Protein AF-A0A8T5ILW3-F1 (afdb_monomer)

Nearest PDB structures (foldseek):
  5h7f-assembly1_A  TM=5.587E-01  e=3.664E-06  Deinococcus radiodurans
  8tly-assembly2_B  TM=6.352E-01  e=1.814E-04  Homo sapiens
  8tuk-assembly1_A  TM=5.996E-01  e=7.726E-05  Alvinella pompejana
  8tly-assembly1_A  TM=5.807E-01  e=9.860E-05  Homo sapiens
  5v1m-assembly1_A  TM=5.271E-01  e=4.008E-04  Homo sapiens

Secondary structure (DSSP, 8-state):
--HHHHHH-S--EEEEEEPPHHHHHHHHHHHHHHHHH-GGG---HHHHHT----SS-EEEEEEE-STT-TTTTHHHHHHHHHHHH-HHHHHHHHHH--EEEEE---EESSSSGGG-SEEEEEEE-SHHHHHHHHHHHHHHHTT--GGGEEEEEEEEEEEESSS----TTS-----TTGGGGS-SS--EEEE-EEEEEETTEEEEEEE-----SPPPHHHHHHHHHHHHHHHTTS----HHHHHH-TTTGGGHHHHHHHHHHH-GGGGGGGT--HHHHHHHHHHH--

Structure (mmCIF, N/CA/C/O backbone):
data_AF-A0A8T5ILW3-F1
#
_entry.id   AF-A0A8T5ILW3-F1
#
loop_
_atom_site.group_PDB
_atom_site.id
_atom_site.type_symbol
_atom_site.label_atom_id
_atom_site.label_alt_id
_atom_site.label_comp_id
_atom_site.label_asym_id
_atom_site.label_entity_id
_atom_site.label_seq_id
_atom_site.pdbx_PDB_ins_code
_atom_site.Cartn_x
_atom_site.Cartn_y
_atom_site.Cartn_z
_atom_site.occupancy
_atom_site.B_iso_or_equiv
_atom_site.auth_seq_id
_atom_site.auth_comp_id
_atom_site.auth_asym_id
_atom_site.auth_atom_id
_atom_site.pdbx_PDB_model_num
ATOM 1 N N . MET A 1 1 ? 18.260 -13.508 7.869 1.00 31.44 1 MET A N 1
ATOM 2 C CA . MET A 1 1 ? 17.508 -12.801 8.917 1.00 31.44 1 MET A CA 1
ATOM 3 C C . MET A 1 1 ? 17.958 -11.345 8.947 1.00 31.44 1 MET A C 1
ATOM 5 O O . MET A 1 1 ? 19.136 -11.096 9.189 1.00 31.44 1 MET A O 1
ATOM 9 N N . THR A 1 2 ? 17.102 -10.395 8.577 1.00 32.84 2 THR A N 1
ATOM 10 C CA . THR A 1 2 ? 17.442 -8.964 8.501 1.00 32.84 2 THR A CA 1
ATOM 11 C C . THR A 1 2 ? 17.392 -8.300 9.883 1.00 32.84 2 THR A C 1
ATOM 13 O O . THR A 1 2 ? 16.738 -8.792 10.798 1.00 32.84 2 THR A O 1
ATOM 16 N N . ILE A 1 3 ? 18.059 -7.151 10.048 1.00 30.05 3 ILE A N 1
ATOM 17 C CA . ILE A 1 3 ? 17.991 -6.336 11.280 1.00 30.05 3 ILE A CA 1
ATOM 18 C C . ILE A 1 3 ? 16.536 -5.960 11.631 1.00 30.05 3 ILE A C 1
ATOM 20 O O . ILE A 1 3 ? 16.200 -5.862 12.802 1.00 30.05 3 ILE A O 1
ATOM 24 N N . PHE A 1 4 ? 15.648 -5.843 10.637 1.00 28.39 4 PHE A N 1
ATOM 25 C CA . PHE A 1 4 ? 14.220 -5.598 10.863 1.00 28.39 4 PHE A CA 1
ATOM 26 C C . PHE A 1 4 ? 13.481 -6.818 11.421 1.00 28.39 4 PHE A C 1
ATOM 28 O O . PHE A 1 4 ? 12.638 -6.647 12.286 1.00 28.39 4 PHE A O 1
ATOM 35 N N . GLU A 1 5 ? 13.820 -8.040 11.007 1.00 33.09 5 GLU A N 1
ATOM 36 C CA . GLU A 1 5 ? 13.250 -9.267 11.597 1.00 33.09 5 GLU A CA 1
ATOM 37 C C . GLU A 1 5 ? 13.722 -9.469 13.047 1.00 33.09 5 GLU A C 1
ATOM 39 O O . GLU A 1 5 ? 12.988 -10.019 13.862 1.00 33.09 5 GLU A O 1
ATOM 44 N N . LYS A 1 6 ? 14.920 -8.968 13.388 1.00 32.81 6 LYS A N 1
ATOM 45 C CA . LYS A 1 6 ? 15.436 -8.949 14.767 1.00 32.81 6 LYS A CA 1
ATOM 46 C C . LYS A 1 6 ? 14.767 -7.907 15.669 1.00 32.81 6 LYS A C 1
ATOM 48 O O . LYS A 1 6 ? 14.692 -8.148 16.863 1.00 32.81 6 LYS A O 1
ATOM 53 N N . ILE A 1 7 ? 14.335 -6.769 15.121 1.00 34.03 7 ILE A N 1
ATOM 54 C CA . ILE A 1 7 ? 13.761 -5.653 15.899 1.00 34.03 7 ILE A CA 1
ATOM 55 C C . ILE A 1 7 ? 12.224 -5.706 15.914 1.00 34.03 7 ILE A C 1
ATOM 57 O O . ILE A 1 7 ? 11.608 -5.303 16.891 1.00 34.03 7 ILE A O 1
ATOM 61 N N . PHE A 1 8 ? 11.595 -6.216 14.848 1.00 35.81 8 PHE A N 1
ATOM 62 C CA . PHE A 1 8 ? 10.144 -6.133 14.642 1.00 35.81 8 PHE A CA 1
ATOM 63 C C . PHE A 1 8 ? 9.405 -7.487 14.596 1.00 35.81 8 PHE A C 1
ATOM 65 O O . PHE A 1 8 ? 8.204 -7.514 14.330 1.00 35.81 8 PHE A O 1
ATOM 72 N N . GLY A 1 9 ? 10.078 -8.609 14.873 1.00 37.62 9 GLY A N 1
ATOM 73 C CA . GLY A 1 9 ? 9.457 -9.938 14.878 1.00 37.62 9 GLY A CA 1
ATOM 74 C C . GLY A 1 9 ? 8.803 -10.337 13.542 1.00 37.62 9 GLY A C 1
ATOM 75 O O . GLY A 1 9 ? 8.692 -9.564 12.592 1.00 37.62 9 GLY A O 1
ATOM 76 N N . GLU A 1 10 ? 8.359 -11.586 13.428 1.00 47.38 10 GLU A N 1
ATOM 77 C CA . GLU A 1 10 ? 7.745 -12.084 12.186 1.00 47.38 10 GLU A CA 1
ATOM 78 C C . GLU A 1 10 ? 6.282 -11.628 11.997 1.00 47.38 10 GLU A C 1
ATOM 80 O O . GLU A 1 10 ? 5.689 -11.842 10.939 1.00 47.38 10 GLU A O 1
ATOM 85 N N . ASP A 1 11 ? 5.669 -10.978 12.984 1.00 56.00 11 ASP A N 1
ATOM 86 C CA . ASP A 1 11 ? 4.219 -10.783 13.075 1.00 56.00 11 ASP A CA 1
ATOM 87 C C . ASP A 1 11 ? 3.882 -9.348 13.516 1.00 56.00 11 ASP A C 1
ATOM 89 O O . ASP A 1 11 ? 3.531 -9.085 14.660 1.00 56.00 11 ASP A O 1
ATOM 93 N N . ILE A 1 12 ? 3.977 -8.403 12.581 1.00 66.44 12 ILE A N 1
ATOM 94 C CA . ILE A 1 12 ? 3.564 -7.013 12.808 1.00 66.44 12 ILE A CA 1
ATOM 95 C C . ILE A 1 12 ? 2.043 -6.906 12.649 1.00 66.44 12 ILE A C 1
ATOM 97 O O . ILE A 1 12 ? 1.495 -7.286 11.60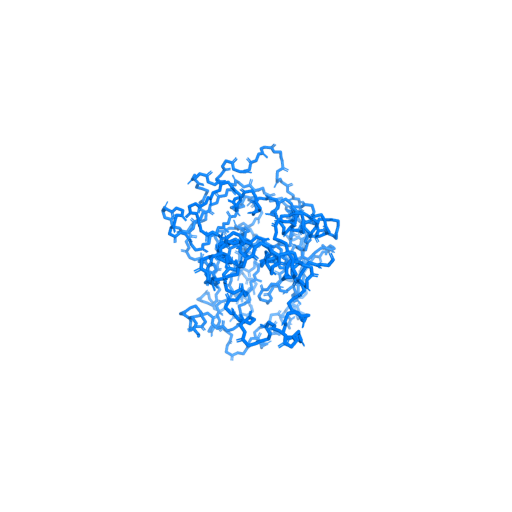2 1.00 66.44 12 ILE A O 1
ATOM 101 N N . TYR A 1 13 ? 1.375 -6.348 13.660 1.00 74.69 13 TYR A N 1
ATOM 102 C CA . TYR A 1 13 ? -0.009 -5.902 13.547 1.00 74.69 13 TYR A CA 1
ATOM 103 C C . TYR A 1 13 ? -0.067 -4.409 13.263 1.00 74.69 13 TYR A C 1
ATOM 105 O O . TYR A 1 13 ? 0.580 -3.606 13.937 1.00 74.69 13 TYR A O 1
ATOM 113 N N . SER A 1 14 ? -0.871 -4.028 12.278 1.00 81.81 14 SER A N 1
ATOM 114 C CA . SER A 1 14 ? -1.110 -2.625 11.963 1.00 81.81 14 SER A CA 1
ATOM 115 C C . SER A 1 14 ? -2.588 -2.297 12.004 1.00 81.81 14 SER A C 1
ATOM 117 O O . SER A 1 14 ? -3.463 -3.129 11.756 1.00 81.81 14 SER A O 1
ATOM 119 N N . LEU A 1 15 ? -2.858 -1.045 12.330 1.00 85.25 15 LEU A N 1
ATOM 120 C CA . LEU A 1 15 ? -4.159 -0.438 12.170 1.00 85.25 15 LEU A CA 1
ATOM 121 C C . LEU A 1 15 ? -4.156 0.314 10.843 1.00 85.25 15 LEU A C 1
ATOM 123 O O . LEU A 1 15 ? -3.238 1.096 10.580 1.00 85.25 15 LEU A O 1
ATOM 127 N N . GLY A 1 16 ? -5.179 0.125 10.017 1.00 89.94 16 GLY A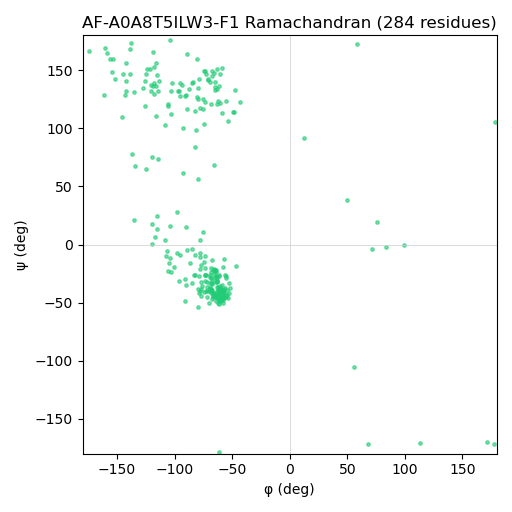 N 1
ATOM 128 C CA . GLY A 1 16 ? -5.232 0.839 8.751 1.00 89.94 16 GLY A CA 1
ATOM 129 C C . GLY A 1 16 ? -6.597 0.935 8.097 1.00 89.94 16 GLY A C 1
ATOM 130 O O . GLY A 1 16 ? -7.541 0.247 8.471 1.00 89.94 16 GLY A O 1
ATOM 131 N N . ILE A 1 17 ? -6.686 1.772 7.070 1.00 90.62 17 ILE A N 1
ATOM 132 C CA . ILE A 1 17 ? -7.884 1.944 6.240 1.00 90.62 17 ILE A CA 1
ATOM 133 C C . ILE A 1 17 ? -7.623 1.268 4.898 1.00 90.62 17 ILE A C 1
ATOM 135 O O . ILE A 1 17 ? -6.663 1.615 4.212 1.00 90.62 17 ILE A O 1
ATOM 139 N N . ALA A 1 18 ? -8.449 0.289 4.530 1.00 89.38 18 ALA A N 1
ATOM 140 C CA . ALA A 1 18 ? -8.328 -0.395 3.244 1.00 89.38 18 ALA A CA 1
ATOM 141 C C . ALA A 1 18 ? -8.595 0.575 2.087 1.00 89.38 18 ALA A C 1
ATOM 143 O O . ALA A 1 18 ? -9.523 1.383 2.152 1.00 89.38 18 ALA A O 1
ATOM 144 N N . LEU A 1 19 ? -7.820 0.472 1.007 1.00 88.44 19 LEU A N 1
ATOM 145 C CA . LEU A 1 19 ? -8.070 1.281 -0.183 1.00 88.44 19 LEU A CA 1
ATOM 146 C C . LEU A 1 19 ? -9.221 0.713 -1.034 1.00 88.44 19 LEU A C 1
ATOM 148 O O . LEU A 1 19 ? -9.315 -0.506 -1.215 1.00 88.44 19 LEU A O 1
ATOM 152 N N . PRO A 1 20 ? -10.064 1.576 -1.633 1.00 88.19 20 PRO A N 1
ATOM 153 C CA . PRO A 1 20 ? -10.980 1.162 -2.687 1.00 88.19 20 PRO A CA 1
ATOM 154 C C . PRO A 1 20 ? -10.210 0.607 -3.898 1.00 88.19 20 PRO A C 1
ATOM 156 O O . PRO A 1 20 ? -9.162 1.159 -4.243 1.00 88.19 20 PRO A O 1
ATOM 159 N N . PRO A 1 21 ? -10.749 -0.382 -4.640 1.00 86.19 21 PRO A N 1
ATOM 160 C CA . PRO A 1 21 ? -10.040 -0.999 -5.764 1.00 86.19 21 PRO A CA 1
ATOM 161 C C . PRO A 1 21 ? -9.545 -0.005 -6.821 1.00 86.19 21 PRO A C 1
ATOM 163 O O . PRO A 1 21 ? -8.420 -0.125 -7.291 1.00 86.19 21 PRO A O 1
ATOM 166 N N . LYS A 1 22 ? -10.342 1.026 -7.146 1.00 85.81 22 LYS A N 1
ATOM 167 C CA . LYS A 1 22 ? -9.940 2.083 -8.092 1.00 85.81 22 LYS A CA 1
ATOM 168 C C . LYS A 1 22 ? -8.705 2.854 -7.617 1.00 85.81 22 LYS A C 1
ATOM 170 O O . LYS A 1 22 ? -7.879 3.239 -8.438 1.00 85.81 22 LYS A O 1
ATOM 175 N N . LEU A 1 23 ? -8.583 3.099 -6.312 1.00 87.94 23 LEU A N 1
ATOM 176 C CA . LEU A 1 23 ? -7.428 3.796 -5.753 1.00 87.94 23 LEU A CA 1
ATOM 177 C C . LEU A 1 23 ? -6.219 2.862 -5.667 1.00 87.94 23 LEU A C 1
ATOM 179 O O . LEU A 1 23 ? -5.112 3.280 -5.988 1.00 87.94 23 LEU A O 1
ATOM 183 N N . SER A 1 24 ? -6.434 1.590 -5.324 1.00 87.25 24 SER A N 1
ATOM 184 C CA . SER A 1 24 ? -5.391 0.561 -5.385 1.00 87.25 24 SER A CA 1
ATOM 185 C C . SER A 1 24 ? -4.808 0.411 -6.793 1.00 87.25 24 SER A C 1
ATOM 187 O O . SER A 1 24 ? -3.593 0.298 -6.933 1.00 87.25 24 SER A O 1
ATOM 189 N N . ASP A 1 25 ? -5.644 0.467 -7.833 1.00 84.62 25 ASP A N 1
ATOM 190 C CA . ASP A 1 25 ? -5.203 0.468 -9.233 1.00 84.62 25 ASP A CA 1
ATOM 191 C C . ASP A 1 25 ? -4.317 1.694 -9.531 1.00 84.62 25 ASP A C 1
ATOM 193 O O . ASP A 1 25 ? -3.207 1.542 -10.040 1.00 84.62 25 ASP A O 1
ATOM 197 N N . LYS A 1 26 ? -4.735 2.899 -9.103 1.00 85.62 26 LYS A N 1
ATOM 198 C CA . LYS A 1 26 ? -3.916 4.122 -9.224 1.00 85.62 26 LYS A CA 1
ATOM 199 C C . LYS A 1 26 ? -2.562 3.994 -8.511 1.00 85.62 26 LYS A C 1
ATOM 201 O O . LYS A 1 26 ? -1.549 4.436 -9.046 1.00 85.62 26 LYS A O 1
ATOM 206 N N . MET A 1 27 ? -2.515 3.387 -7.320 1.00 87.06 27 MET A N 1
ATOM 207 C CA . MET A 1 27 ? -1.251 3.177 -6.595 1.00 87.06 27 MET A CA 1
ATOM 208 C C . MET A 1 27 ? -0.295 2.293 -7.398 1.00 87.06 27 MET A C 1
ATOM 210 O O . MET A 1 27 ? 0.901 2.568 -7.450 1.00 87.06 27 MET A O 1
ATOM 214 N N . TYR A 1 28 ? -0.809 1.274 -8.088 1.00 82.69 28 TYR A N 1
ATOM 215 C CA . TYR A 1 28 ? 0.011 0.471 -8.988 1.00 82.69 28 TYR A CA 1
ATOM 216 C C . TYR A 1 28 ? 0.526 1.241 -10.200 1.00 82.69 28 TYR A C 1
ATOM 218 O O . TYR A 1 28 ? 1.695 1.084 -10.559 1.00 82.69 28 TYR A O 1
ATOM 226 N N . ASP A 1 29 ? -0.310 2.070 -10.821 1.00 81.19 29 ASP A N 1
ATOM 227 C CA . ASP A 1 29 ? 0.108 2.908 -11.949 1.00 81.19 29 ASP A CA 1
ATOM 228 C C . ASP A 1 29 ? 1.232 3.872 -11.559 1.00 81.19 29 ASP A C 1
ATOM 230 O O . ASP A 1 29 ? 2.176 4.081 -12.329 1.00 81.19 29 ASP A O 1
ATOM 234 N N . ILE A 1 30 ? 1.181 4.405 -10.337 1.00 85.06 30 ILE A N 1
ATOM 235 C CA . ILE A 1 30 ? 2.252 5.226 -9.770 1.00 85.06 30 ILE A CA 1
ATOM 236 C C . ILE A 1 30 ? 3.531 4.401 -9.609 1.00 85.06 30 ILE A C 1
ATOM 238 O O . ILE A 1 30 ? 4.583 4.835 -10.065 1.00 85.06 30 ILE A O 1
ATOM 242 N N . ILE A 1 31 ? 3.460 3.200 -9.024 1.00 82.81 31 ILE A N 1
ATOM 243 C CA . ILE A 1 31 ? 4.633 2.322 -8.852 1.00 82.81 31 ILE A CA 1
ATOM 244 C C . ILE A 1 31 ? 5.294 2.023 -10.199 1.00 82.81 31 ILE A C 1
ATOM 246 O O . ILE A 1 31 ? 6.513 2.126 -10.329 1.00 82.81 31 ILE A O 1
ATOM 250 N N . LEU A 1 32 ? 4.491 1.684 -11.210 1.00 78.81 32 LEU A N 1
ATOM 251 C CA . LEU A 1 32 ? 4.972 1.458 -12.570 1.00 78.81 32 LEU A CA 1
ATOM 252 C C . LEU A 1 32 ? 5.624 2.707 -13.162 1.00 78.81 32 LEU A C 1
ATOM 254 O O . LEU A 1 32 ? 6.682 2.605 -13.776 1.00 78.81 32 LEU A O 1
ATOM 258 N N . SER A 1 33 ? 5.000 3.871 -12.979 1.00 81.38 33 SER A N 1
ATOM 259 C CA . SER A 1 33 ? 5.511 5.144 -13.492 1.00 81.38 33 SER A CA 1
ATOM 260 C C . SER A 1 33 ? 6.842 5.517 -12.847 1.00 81.38 33 SER A C 1
ATOM 262 O O . SER A 1 33 ? 7.760 5.905 -13.563 1.00 81.38 33 SER A O 1
ATOM 264 N N . ILE A 1 34 ? 6.970 5.342 -11.528 1.00 82.44 34 ILE A N 1
ATOM 265 C CA . ILE A 1 34 ? 8.224 5.548 -10.795 1.00 82.44 34 ILE A CA 1
ATOM 266 C C . ILE A 1 34 ? 9.291 4.583 -11.320 1.00 82.44 34 ILE A C 1
ATOM 268 O O . ILE A 1 34 ? 10.378 5.014 -11.678 1.00 82.44 34 ILE A O 1
ATOM 272 N N . ALA A 1 35 ? 8.977 3.291 -11.447 1.00 78.00 35 ALA A N 1
ATOM 273 C CA . ALA A 1 35 ? 9.940 2.302 -11.930 1.00 78.00 35 ALA A CA 1
ATOM 274 C C . ALA A 1 35 ? 10.406 2.555 -13.378 1.00 78.00 35 ALA A C 1
ATOM 276 O O . ALA A 1 35 ? 11.533 2.218 -13.731 1.00 78.00 35 ALA A O 1
ATOM 277 N N . GLU A 1 36 ? 9.540 3.111 -14.231 1.00 77.06 36 GLU A N 1
ATOM 278 C CA . GLU A 1 36 ? 9.862 3.436 -15.625 1.00 77.06 36 GLU A CA 1
ATOM 279 C C . GLU A 1 36 ? 10.648 4.744 -15.769 1.00 77.06 36 GLU A C 1
ATOM 281 O O . GLU A 1 36 ? 11.524 4.825 -16.628 1.00 77.06 36 GLU A O 1
ATOM 286 N N . LYS A 1 37 ? 10.321 5.766 -14.971 1.00 80.00 37 LYS A N 1
ATOM 287 C CA . LYS A 1 37 ? 10.809 7.140 -15.171 1.00 80.00 37 LYS A CA 1
ATOM 288 C C . LYS A 1 37 ? 11.897 7.564 -14.192 1.00 80.00 37 LYS A C 1
ATOM 290 O O . LYS A 1 37 ? 12.596 8.529 -14.473 1.00 80.00 37 LYS A O 1
ATOM 295 N N . GLU A 1 38 ? 12.067 6.840 -13.090 1.00 80.44 38 GLU A N 1
ATOM 296 C CA . GLU A 1 38 ? 13.028 7.169 -12.042 1.00 80.44 38 GLU A CA 1
ATOM 297 C C . GLU A 1 38 ? 14.059 6.043 -11.862 1.00 80.44 38 GLU A C 1
ATOM 299 O O . GLU A 1 38 ? 13.984 5.266 -10.911 1.00 80.44 38 GLU A O 1
ATOM 304 N N . PRO A 1 39 ? 15.042 5.905 -12.770 1.00 74.81 39 PRO A N 1
ATOM 305 C CA . PRO A 1 39 ? 16.029 4.827 -12.697 1.00 74.81 39 PRO A CA 1
ATOM 306 C C . PRO A 1 39 ? 16.940 4.930 -11.464 1.00 74.81 39 PRO A C 1
ATOM 308 O O . PRO A 1 39 ? 17.510 3.924 -11.039 1.00 74.81 39 PRO A O 1
ATOM 311 N N . SER A 1 40 ? 17.064 6.122 -10.868 1.00 75.75 40 SER A N 1
ATOM 312 C CA . SER A 1 40 ? 17.954 6.390 -9.734 1.00 75.75 40 SER A CA 1
ATOM 313 C C . SER A 1 40 ? 17.559 5.637 -8.460 1.00 75.75 40 SER A C 1
ATOM 315 O O . SER A 1 40 ? 18.416 5.311 -7.642 1.00 75.75 40 SER A O 1
ATOM 317 N N . ILE A 1 41 ? 16.279 5.277 -8.317 1.00 74.44 41 ILE A N 1
ATOM 318 C CA . ILE A 1 41 ? 15.800 4.487 -7.180 1.00 74.44 41 ILE A CA 1
ATOM 319 C C . ILE A 1 41 ? 16.225 3.011 -7.265 1.00 74.44 41 ILE A C 1
ATOM 321 O O . ILE A 1 41 ? 16.063 2.262 -6.299 1.00 74.44 41 ILE A O 1
ATOM 325 N N . MET A 1 42 ? 16.781 2.592 -8.412 1.00 68.81 42 MET A N 1
ATOM 326 C CA . MET A 1 42 ? 17.260 1.234 -8.686 1.00 68.81 42 MET A CA 1
ATOM 327 C C . MET A 1 42 ? 16.232 0.152 -8.331 1.00 68.81 42 MET A C 1
ATOM 329 O O . MET A 1 42 ? 16.577 -0.914 -7.818 1.00 68.81 42 MET A O 1
ATOM 333 N N . LEU A 1 43 ? 14.948 0.418 -8.596 1.00 68.69 43 LEU A N 1
ATOM 334 C CA . LEU A 1 43 ? 13.926 -0.623 -8.571 1.00 68.69 43 LEU A CA 1
ATOM 335 C C . LEU A 1 43 ? 14.338 -1.693 -9.587 1.00 68.69 43 LEU A C 1
ATOM 337 O O . LEU A 1 43 ? 14.396 -1.419 -10.785 1.00 68.69 43 LEU A O 1
ATOM 341 N N . ASP A 1 44 ? 14.682 -2.889 -9.099 1.00 55.72 44 ASP A N 1
ATOM 342 C CA . ASP A 1 44 ? 15.166 -3.993 -9.931 1.00 55.72 44 ASP A CA 1
ATOM 343 C C . ASP A 1 44 ? 14.243 -4.160 -11.154 1.00 55.72 44 ASP A C 1
ATOM 345 O O . ASP A 1 44 ? 13.015 -4.194 -11.031 1.00 55.72 44 ASP A O 1
ATOM 349 N N . LYS A 1 45 ? 14.801 -4.294 -12.363 1.00 51.81 45 LYS A N 1
ATOM 350 C CA . LYS A 1 45 ? 13.996 -4.599 -13.558 1.00 51.81 45 LYS A CA 1
ATOM 351 C C . LYS A 1 45 ? 13.172 -5.876 -13.340 1.00 51.81 45 LYS A C 1
ATOM 353 O O . LYS A 1 45 ? 12.058 -5.981 -13.860 1.00 51.81 45 LYS A O 1
ATOM 358 N N . LYS A 1 46 ? 13.634 -6.803 -12.488 1.00 45.91 46 LYS A N 1
ATOM 359 C CA . LYS A 1 46 ? 12.848 -7.964 -12.049 1.00 45.91 46 LYS A CA 1
ATOM 360 C C . LYS A 1 46 ? 11.649 -7.593 -11.180 1.00 45.91 46 LYS A C 1
ATOM 362 O O . LYS A 1 46 ? 10.625 -8.248 -11.331 1.00 45.91 46 LYS A O 1
ATOM 367 N N . LEU A 1 47 ? 11.726 -6.542 -10.364 1.00 45.69 47 LEU A N 1
ATOM 368 C CA . LEU A 1 47 ? 10.605 -5.965 -9.611 1.00 45.69 47 LEU A CA 1
ATOM 369 C C . LEU A 1 47 ? 9.545 -5.360 -10.537 1.00 45.69 47 LEU A C 1
ATOM 371 O O . LEU A 1 47 ? 8.393 -5.303 -10.151 1.00 45.69 47 LEU A O 1
ATOM 375 N N . THR A 1 48 ? 9.871 -4.980 -11.777 1.00 46.91 48 THR A N 1
ATOM 376 C CA . THR A 1 48 ? 8.827 -4.663 -12.770 1.00 46.91 48 THR A CA 1
ATOM 377 C C . THR A 1 48 ? 8.207 -5.930 -13.364 1.00 46.91 48 THR A C 1
ATOM 379 O O . THR A 1 48 ? 6.994 -5.999 -13.470 1.00 46.91 48 THR A O 1
ATOM 382 N N . SER A 1 49 ? 8.983 -6.985 -13.655 1.00 44.47 49 SER A N 1
ATOM 383 C CA . SER A 1 49 ? 8.451 -8.270 -14.174 1.00 44.47 49 SER A CA 1
ATOM 384 C C . SER A 1 49 ? 7.690 -9.115 -13.137 1.00 44.47 49 SER A C 1
ATOM 386 O O . SER A 1 49 ? 6.817 -9.913 -13.470 1.00 44.47 49 SER A O 1
ATOM 388 N N . ARG A 1 50 ? 8.036 -8.925 -11.865 1.00 44.41 50 ARG A N 1
ATOM 389 C CA . ARG A 1 50 ? 7.457 -9.505 -10.660 1.00 44.41 50 ARG A CA 1
ATOM 390 C C . ARG A 1 50 ? 7.300 -8.354 -9.692 1.00 44.41 50 ARG A C 1
ATOM 392 O O . ARG A 1 50 ? 8.017 -8.296 -8.693 1.00 44.41 50 ARG A O 1
ATOM 399 N N . ILE A 1 51 ? 6.405 -7.417 -10.005 1.00 44.28 51 ILE A N 1
ATOM 400 C CA . ILE A 1 51 ? 5.961 -6.471 -8.985 1.00 44.28 51 ILE A CA 1
ATOM 401 C C . ILE A 1 51 ? 5.614 -7.358 -7.804 1.00 44.28 51 ILE A C 1
ATOM 403 O O . ILE A 1 51 ? 4.755 -8.236 -7.900 1.00 44.28 51 ILE A O 1
ATOM 407 N N . SER A 1 52 ? 6.378 -7.212 -6.723 1.00 43.22 52 SER A N 1
ATOM 408 C CA . SER A 1 52 ? 5.978 -7.641 -5.396 1.00 43.22 52 SER A CA 1
ATOM 409 C C . SER A 1 52 ? 4.796 -6.741 -5.061 1.00 43.22 52 SER A C 1
ATOM 411 O O . SER A 1 52 ? 4.904 -5.795 -4.287 1.00 43.22 52 SER A O 1
ATOM 413 N N . VAL A 1 53 ? 3.705 -6.972 -5.793 1.00 47.28 53 VAL A N 1
ATOM 414 C CA . VAL A 1 53 ? 2.406 -6.342 -5.706 1.00 47.28 53 VAL A CA 1
ATOM 415 C C . VAL A 1 53 ? 2.078 -6.542 -4.252 1.00 47.28 53 VAL A C 1
ATOM 417 O O . VAL A 1 53 ? 1.843 -7.683 -3.849 1.00 47.28 53 VAL A O 1
ATOM 420 N N . LYS A 1 54 ? 2.153 -5.473 -3.446 1.00 55.28 54 LYS A N 1
ATOM 421 C CA . LYS A 1 54 ? 1.564 -5.521 -2.114 1.00 55.28 54 LYS A CA 1
ATOM 422 C C . LYS A 1 54 ? 0.158 -6.053 -2.350 1.00 55.28 54 LYS A C 1
ATOM 424 O O . LYS A 1 54 ? -0.608 -5.398 -3.057 1.00 55.28 54 LYS A O 1
ATOM 429 N N . PRO A 1 55 ? -0.185 -7.256 -1.866 1.00 59.00 55 PRO A N 1
ATOM 430 C CA . PRO A 1 55 ? -1.430 -7.886 -2.280 1.00 59.00 55 PRO A CA 1
ATOM 431 C C . PRO A 1 55 ? -2.617 -6.956 -1.997 1.00 59.00 55 PRO A C 1
ATOM 433 O O . PRO A 1 55 ? -3.606 -7.004 -2.724 1.00 59.00 55 PRO A O 1
ATOM 436 N N . GLU A 1 56 ? -2.453 -6.074 -1.004 1.00 76.44 56 GLU A N 1
ATOM 437 C CA . GLU A 1 56 ? -3.441 -5.184 -0.419 1.00 76.44 56 GLU A CA 1
ATOM 438 C C . GLU A 1 56 ? -2.766 -3.839 -0.072 1.00 76.44 56 GLU A C 1
ATOM 440 O O . GLU A 1 56 ? -1.714 -3.823 0.577 1.00 76.44 56 GLU A O 1
ATOM 445 N N . PHE A 1 57 ? -3.346 -2.715 -0.510 1.00 85.44 57 PHE A N 1
ATOM 446 C CA . PHE A 1 57 ? -2.963 -1.376 -0.055 1.00 85.44 57 PHE A CA 1
ATOM 447 C C . PHE A 1 57 ? -3.871 -0.908 1.078 1.00 85.44 57 PHE A C 1
ATOM 449 O O . PHE A 1 57 ? -5.094 -1.044 1.021 1.00 85.44 57 PHE A O 1
ATOM 456 N N . HIS A 1 58 ? -3.265 -0.280 2.075 1.00 89.31 58 HIS A N 1
ATOM 457 C CA . HIS A 1 58 ? -3.973 0.384 3.156 1.00 89.31 58 HIS A CA 1
ATOM 458 C C . HIS A 1 58 ? -3.254 1.674 3.540 1.00 89.31 58 HIS A C 1
ATOM 460 O O . HIS A 1 58 ? -2.049 1.809 3.323 1.00 89.31 58 HIS A O 1
ATOM 466 N N . ILE A 1 59 ? -4.001 2.601 4.131 1.00 90.69 59 ILE A N 1
ATOM 467 C CA . ILE A 1 59 ? -3.430 3.711 4.887 1.00 90.69 59 ILE A CA 1
ATOM 468 C C . ILE A 1 59 ? -3.015 3.152 6.240 1.00 90.69 59 ILE A C 1
ATOM 470 O O . ILE A 1 59 ? -3.876 2.694 6.988 1.00 90.69 59 ILE A O 1
ATOM 474 N N . THR A 1 60 ? -1.729 3.188 6.565 1.00 89.06 60 THR A N 1
ATOM 475 C CA . THR A 1 60 ? -1.233 2.826 7.894 1.00 89.06 60 THR A CA 1
ATOM 476 C C . THR A 1 60 ? -1.561 3.957 8.859 1.00 89.06 60 THR A C 1
ATOM 478 O O . THR A 1 60 ? -1.081 5.079 8.704 1.00 89.06 60 THR A O 1
ATOM 481 N N . LEU A 1 61 ? -2.387 3.669 9.861 1.00 85.94 61 LEU A N 1
ATOM 482 C CA . LEU A 1 61 ? -2.722 4.609 10.925 1.00 85.94 61 LEU A CA 1
ATOM 483 C C . LEU A 1 61 ? -1.760 4.483 12.108 1.00 85.94 61 LEU A C 1
ATOM 485 O O . LEU A 1 61 ? -1.428 5.496 12.717 1.00 85.94 61 LEU A O 1
ATOM 489 N N . GLY A 1 62 ? -1.302 3.271 12.406 1.00 84.44 62 GLY A N 1
ATOM 490 C CA . GLY A 1 62 ? -0.362 2.973 13.481 1.00 84.44 62 GLY A CA 1
ATOM 491 C C . GLY A 1 62 ? 0.055 1.509 13.451 1.00 84.44 62 GLY A C 1
ATOM 492 O O . GLY A 1 62 ? -0.556 0.693 12.752 1.00 84.44 62 GLY A O 1
ATOM 493 N N . VAL A 1 63 ? 1.100 1.188 14.202 1.00 80.00 63 VAL A N 1
ATOM 494 C CA . VAL A 1 63 ? 1.625 -0.169 14.349 1.00 80.00 63 VAL A CA 1
ATOM 495 C C . VAL A 1 63 ? 1.692 -0.545 15.816 1.00 80.00 63 VAL A C 1
ATOM 497 O O . VAL A 1 63 ? 2.025 0.274 16.669 1.00 80.00 63 VAL A O 1
ATOM 500 N N . LEU A 1 64 ? 1.350 -1.791 16.104 1.00 74.06 64 LEU A N 1
ATOM 501 C CA . LEU A 1 64 ? 1.532 -2.372 17.423 1.00 74.06 64 LEU A CA 1
ATOM 502 C C . LEU A 1 64 ? 2.928 -3.013 17.440 1.00 74.06 64 LEU A C 1
ATOM 504 O O . LEU A 1 64 ? 3.276 -3.748 16.508 1.00 74.06 64 LEU A O 1
ATOM 508 N N . HIS A 1 65 ? 3.742 -2.692 18.449 1.00 63.69 65 HIS A N 1
ATOM 509 C CA . HIS A 1 65 ? 5.106 -3.214 18.549 1.00 63.69 65 HIS A CA 1
ATOM 510 C C . HIS A 1 65 ? 5.079 -4.724 18.807 1.00 63.69 65 HIS A C 1
ATOM 512 O O . HIS A 1 65 ? 4.153 -5.224 19.429 1.00 63.69 65 HIS A O 1
ATOM 518 N N . PRO A 1 66 ? 6.068 -5.491 18.343 1.00 54.06 66 PRO A N 1
ATOM 519 C CA . PRO A 1 66 ? 6.024 -6.951 18.405 1.00 54.06 66 PRO A CA 1
ATOM 520 C C . PRO A 1 66 ? 6.327 -7.485 19.809 1.00 54.06 66 PRO A C 1
ATOM 522 O O . PRO A 1 66 ? 5.748 -8.487 20.218 1.00 54.06 66 PRO A O 1
ATOM 525 N N . GLU A 1 67 ? 7.178 -6.798 20.578 1.00 51.75 67 GLU A N 1
ATOM 526 C CA . GLU A 1 67 ? 7.483 -7.148 21.978 1.00 51.75 67 GLU A CA 1
ATOM 527 C C . GLU A 1 67 ? 6.289 -6.928 22.916 1.00 51.75 67 GLU A C 1
ATOM 529 O O . GLU A 1 67 ? 6.173 -7.566 23.961 1.00 51.75 67 GLU A O 1
ATOM 534 N N . SER A 1 68 ? 5.340 -6.101 22.490 1.00 52.25 68 SER A N 1
ATOM 535 C CA . SER A 1 68 ? 4.032 -5.929 23.119 1.00 52.25 68 SER A CA 1
ATOM 536 C C . SER A 1 68 ? 3.161 -7.173 23.059 1.00 52.25 68 SER A C 1
ATOM 538 O O . SER A 1 68 ? 2.227 -7.329 23.843 1.00 52.25 68 SER A O 1
ATOM 540 N N . PHE A 1 69 ? 3.454 -8.064 22.111 1.00 53.97 69 PHE A N 1
ATOM 541 C CA . PHE A 1 69 ? 2.746 -9.311 21.898 1.00 53.97 69 PHE A CA 1
ATOM 542 C C . PHE A 1 69 ? 3.664 -10.496 22.178 1.00 53.97 69 PHE A C 1
ATOM 544 O O . PHE A 1 69 ? 4.023 -11.251 21.274 1.00 53.97 69 PHE A O 1
ATOM 551 N N . GLN A 1 70 ? 3.964 -10.768 23.447 1.00 45.28 70 GLN A N 1
ATOM 552 C CA . GLN A 1 70 ? 4.678 -12.005 23.797 1.00 45.28 70 GLN A CA 1
ATOM 553 C C . GLN A 1 70 ? 3.959 -13.291 23.325 1.00 45.28 70 GLN A C 1
ATOM 555 O O . GLN A 1 70 ? 4.564 -14.353 23.267 1.00 45.28 70 GLN A O 1
ATOM 560 N N . THR A 1 71 ? 2.694 -13.212 22.891 1.00 49.28 71 THR A N 1
ATOM 561 C CA . THR A 1 71 ? 2.110 -14.151 21.919 1.00 49.28 71 THR A CA 1
ATOM 562 C C . THR A 1 71 ? 1.110 -13.395 21.040 1.00 49.28 71 THR A C 1
ATOM 564 O O . THR A 1 71 ? 0.035 -13.024 21.503 1.00 49.28 71 THR A O 1
ATOM 567 N N . ASN A 1 72 ? 1.430 -13.175 19.764 1.00 51.59 72 ASN A N 1
ATOM 568 C CA . ASN A 1 72 ? 0.621 -12.436 18.776 1.00 51.59 72 ASN A CA 1
ATOM 569 C C . ASN A 1 72 ? -0.879 -12.789 18.717 1.00 51.59 72 ASN A C 1
ATOM 571 O O . ASN A 1 72 ? -1.669 -12.002 18.207 1.00 51.59 72 ASN A O 1
ATOM 575 N N . GLY A 1 73 ? -1.310 -13.935 19.248 1.00 56.06 73 GLY A N 1
ATOM 576 C CA . GLY A 1 73 ? -2.726 -14.283 19.388 1.00 56.06 73 GLY A CA 1
ATOM 577 C C . GLY A 1 73 ? -3.420 -13.748 20.648 1.00 56.06 73 GLY A C 1
ATOM 578 O O . GLY A 1 73 ? -4.606 -13.439 20.574 1.00 56.06 73 GLY A O 1
ATOM 579 N N . LYS A 1 74 ? -2.736 -13.629 21.797 1.00 61.97 74 LYS A N 1
ATOM 580 C CA . LYS A 1 74 ? -3.400 -13.378 23.092 1.00 61.97 74 LYS A CA 1
ATOM 581 C C . LYS A 1 74 ? -3.845 -11.930 23.276 1.00 61.97 74 LYS A C 1
ATOM 583 O O . LYS A 1 74 ? -4.985 -11.730 23.660 1.00 61.97 74 LYS A O 1
ATOM 588 N N . MET A 1 75 ? -3.018 -10.934 22.946 1.00 67.12 75 MET A N 1
ATOM 589 C CA . MET A 1 75 ? -3.428 -9.522 23.068 1.00 67.12 75 MET A CA 1
ATOM 590 C C . MET A 1 75 ? -4.506 -9.148 22.044 1.00 67.12 75 MET A C 1
ATOM 592 O O . MET A 1 75 ? -5.436 -8.420 22.359 1.00 67.12 75 MET A O 1
ATOM 596 N N . PHE A 1 76 ? -4.443 -9.690 20.825 1.00 69.44 76 PHE A N 1
ATOM 597 C CA . PHE A 1 76 ? -5.514 -9.475 19.853 1.00 69.44 76 PHE A CA 1
ATOM 598 C C . PHE A 1 76 ? -6.822 -10.148 20.290 1.00 69.44 76 PHE A C 1
ATOM 600 O O . PHE A 1 76 ? -7.874 -9.519 20.245 1.00 69.44 76 PHE A O 1
ATOM 607 N N . LYS A 1 77 ? -6.756 -11.396 20.777 1.00 71.38 77 LYS A N 1
ATOM 608 C CA . LYS A 1 77 ? -7.898 -12.078 21.399 1.00 71.38 77 LYS A CA 1
ATOM 609 C C . LYS A 1 77 ? -8.446 -11.277 22.584 1.00 71.38 77 LYS A C 1
ATOM 611 O O . LYS A 1 77 ? -9.653 -11.122 22.667 1.00 71.38 77 LYS A O 1
ATOM 616 N N . HIS A 1 78 ? -7.578 -10.700 23.409 1.00 76.00 78 HIS A N 1
ATOM 617 C CA . HIS A 1 78 ? -7.943 -9.826 24.524 1.00 76.00 78 HIS A CA 1
ATOM 618 C C . HIS A 1 78 ? -8.656 -8.549 24.063 1.00 76.00 78 HIS A C 1
ATOM 620 O O . HIS A 1 78 ? -9.700 -8.215 24.602 1.00 76.00 78 HIS A O 1
ATOM 626 N N . ILE A 1 79 ? -8.173 -7.873 23.014 1.00 77.12 79 ILE A N 1
ATOM 627 C CA . ILE A 1 79 ? -8.868 -6.715 22.422 1.00 77.12 79 ILE A CA 1
ATOM 628 C C . ILE A 1 79 ? -10.246 -7.135 21.883 1.00 77.12 79 ILE A C 1
ATOM 630 O O . ILE A 1 79 ? -11.232 -6.432 22.094 1.00 77.12 79 ILE A O 1
ATOM 634 N N . LEU A 1 80 ? -10.347 -8.293 21.216 1.00 75.31 80 LEU A N 1
ATOM 635 C CA . LEU A 1 80 ? -11.633 -8.835 20.756 1.00 75.31 80 LEU A CA 1
ATOM 636 C C . LEU A 1 80 ? -12.579 -9.160 21.927 1.00 75.31 80 LEU A C 1
ATOM 638 O O . LEU A 1 80 ? -13.755 -8.810 21.874 1.00 75.31 80 LEU A O 1
ATOM 642 N N . GLU A 1 81 ? -12.080 -9.804 22.982 1.00 79.19 81 GLU A N 1
ATOM 643 C CA . GLU A 1 81 ? -12.830 -10.124 24.203 1.00 79.19 81 GLU A CA 1
ATOM 644 C C . GLU A 1 81 ? -13.295 -8.854 24.923 1.00 79.19 81 GLU A C 1
ATOM 646 O O . GLU A 1 81 ? -14.463 -8.752 25.303 1.00 79.19 81 GLU A O 1
ATOM 651 N N . PHE A 1 82 ? -12.426 -7.849 25.030 1.00 81.25 82 PHE A N 1
ATOM 652 C CA . PHE A 1 82 ? -12.759 -6.534 25.566 1.00 81.25 82 PHE A CA 1
ATOM 653 C C . PHE A 1 82 ? -13.905 -5.889 24.775 1.00 81.25 82 PHE A C 1
ATOM 655 O O . PHE A 1 82 ? -14.896 -5.465 25.362 1.00 81.25 82 PHE A O 1
ATOM 662 N N . MET A 1 83 ? -13.836 -5.884 23.441 1.00 77.50 83 MET A N 1
ATOM 663 C CA . MET A 1 83 ? -14.911 -5.333 22.603 1.00 77.50 83 MET A CA 1
ATOM 664 C C . MET A 1 83 ? -16.234 -6.093 22.743 1.00 77.50 83 MET A C 1
ATOM 666 O O . MET A 1 83 ? -17.294 -5.468 22.744 1.00 77.50 83 MET A O 1
ATOM 670 N N . ASN A 1 84 ? -16.185 -7.419 22.893 1.00 77.31 84 ASN A N 1
ATOM 671 C CA . ASN A 1 84 ? -17.377 -8.246 23.105 1.00 77.31 84 ASN A CA 1
ATOM 672 C C . ASN A 1 84 ? -18.034 -7.986 24.469 1.00 77.31 84 ASN A C 1
ATOM 674 O O . ASN A 1 84 ? -19.254 -8.058 24.591 1.00 77.31 84 ASN A O 1
ATOM 678 N N . THR A 1 85 ? -17.229 -7.685 25.488 1.00 83.12 85 THR A N 1
ATOM 679 C CA . THR A 1 85 ? -17.691 -7.404 26.858 1.00 83.12 85 THR A CA 1
ATOM 680 C C . THR A 1 85 ? -18.069 -5.937 27.079 1.00 83.12 85 THR A C 1
ATOM 682 O O . THR A 1 85 ? -18.800 -5.635 28.018 1.00 83.12 85 THR A O 1
ATOM 685 N N . HIS A 1 86 ? -17.651 -5.033 26.184 1.00 84.62 86 HIS A N 1
ATOM 686 C CA . HIS A 1 86 ? -17.919 -3.592 26.246 1.00 84.62 86 HIS A CA 1
ATOM 687 C C . HIS A 1 86 ? -18.584 -3.083 24.948 1.00 84.62 86 HIS A C 1
ATOM 689 O O . HIS A 1 86 ? -18.017 -2.253 24.225 1.00 84.62 86 HIS A O 1
ATOM 695 N N . PRO A 1 87 ? -19.817 -3.530 24.633 1.00 80.69 87 PRO A N 1
ATOM 696 C CA . PRO A 1 87 ? -20.469 -3.262 23.345 1.00 80.69 87 PRO A CA 1
ATOM 697 C C . PRO A 1 87 ? -20.700 -1.770 23.060 1.00 80.69 87 PRO A C 1
ATOM 699 O O . PRO A 1 87 ? -20.742 -1.357 21.902 1.00 80.69 87 PRO A O 1
ATOM 702 N N . GLN A 1 88 ? -20.815 -0.937 24.097 1.00 83.25 88 GLN A N 1
ATOM 703 C CA . GLN A 1 88 ? -20.965 0.516 23.961 1.00 83.25 88 GLN A CA 1
ATOM 704 C C . GLN A 1 88 ? -19.688 1.171 23.413 1.00 83.25 88 GLN A C 1
ATOM 706 O O . GLN A 1 88 ? -19.767 2.004 22.510 1.00 83.25 88 GLN A O 1
ATOM 711 N N . VAL A 1 89 ? -18.509 0.743 23.884 1.00 76.88 89 VAL A N 1
ATOM 712 C CA . VAL A 1 89 ? -17.209 1.201 23.363 1.00 76.88 89 VAL A CA 1
ATOM 713 C C . VAL A 1 89 ? -17.075 0.813 21.891 1.00 76.88 89 VAL A C 1
ATOM 715 O O . VAL A 1 89 ? -16.717 1.644 21.056 1.00 76.88 89 VAL A O 1
ATOM 718 N N . TYR A 1 90 ? -17.448 -0.422 21.547 1.00 75.19 90 TYR A N 1
ATOM 719 C CA . TYR A 1 90 ? -17.426 -0.902 20.167 1.00 75.19 90 TYR A CA 1
ATOM 720 C C . TYR A 1 90 ? -18.388 -0.135 19.244 1.00 75.19 90 TYR A C 1
ATOM 722 O O . TYR A 1 90 ? -17.997 0.291 18.155 1.00 75.19 90 TYR A O 1
ATOM 730 N N . SER A 1 91 ? -19.630 0.087 19.683 1.00 78.12 91 SER A N 1
ATOM 731 C CA . SER A 1 91 ? -20.637 0.850 18.935 1.00 78.12 91 SER A CA 1
ATOM 732 C C . SER A 1 91 ? -20.167 2.280 18.647 1.00 78.12 91 SER A C 1
ATOM 734 O O . SER A 1 91 ? -20.260 2.759 17.513 1.00 78.12 91 SER A O 1
ATOM 736 N N . ASN A 1 92 ? -19.562 2.936 19.643 1.00 79.69 92 ASN A N 1
ATOM 737 C CA . ASN A 1 92 ? -18.991 4.271 19.488 1.00 79.69 92 ASN A CA 1
ATOM 738 C C . ASN A 1 92 ? -17.873 4.291 18.439 1.00 79.69 92 ASN A C 1
ATOM 740 O O . ASN A 1 92 ? -17.874 5.152 17.560 1.00 79.69 92 ASN A O 1
ATOM 744 N N . LEU A 1 93 ? -16.963 3.313 18.473 1.00 75.38 93 LEU A N 1
ATOM 745 C CA . LEU A 1 93 ? -15.891 3.194 17.481 1.00 75.38 93 LEU A CA 1
ATOM 746 C C . LEU A 1 93 ? -16.434 2.957 16.065 1.00 75.38 93 LEU A C 1
ATOM 748 O O . LEU A 1 93 ? -16.008 3.629 15.126 1.00 75.38 93 LEU A O 1
ATOM 752 N N . MET A 1 94 ? -17.422 2.073 15.898 1.00 76.44 94 MET A N 1
ATOM 753 C CA . MET A 1 94 ? -18.039 1.829 14.588 1.00 76.44 94 MET A CA 1
ATOM 754 C C . MET A 1 94 ? -18.693 3.079 13.987 1.00 76.44 94 MET A C 1
ATOM 756 O O . MET A 1 94 ? -18.620 3.278 12.774 1.00 76.44 94 MET A O 1
ATOM 760 N N . ASN A 1 95 ? -19.298 3.935 14.813 1.00 78.19 95 ASN A N 1
ATOM 761 C CA . ASN A 1 95 ? -19.906 5.189 14.359 1.00 78.19 95 ASN A CA 1
ATOM 762 C C . ASN A 1 95 ? -18.869 6.267 13.998 1.00 78.19 95 ASN A C 1
ATOM 764 O O . ASN A 1 95 ? -19.149 7.134 13.164 1.00 78.19 95 ASN A O 1
ATOM 768 N N . LEU A 1 96 ? -17.682 6.200 14.610 1.00 78.69 96 LEU A N 1
ATOM 769 C CA . LEU A 1 96 ? -16.574 7.137 14.412 1.00 78.69 96 LEU A CA 1
ATOM 770 C C . LEU A 1 96 ? -15.710 6.817 13.191 1.00 78.69 96 LEU A C 1
ATOM 772 O O . LEU A 1 96 ? -15.094 7.720 12.632 1.00 78.69 96 LEU A O 1
ATOM 776 N N . PHE A 1 97 ? -15.647 5.559 12.756 1.00 80.69 97 PHE A N 1
ATOM 777 C CA . PHE A 1 97 ? -14.772 5.140 11.657 1.00 80.69 97 PHE A CA 1
ATOM 778 C C . PHE A 1 97 ? -15.328 5.467 10.279 1.00 80.69 97 PHE A C 1
ATOM 780 O O . PHE A 1 97 ? 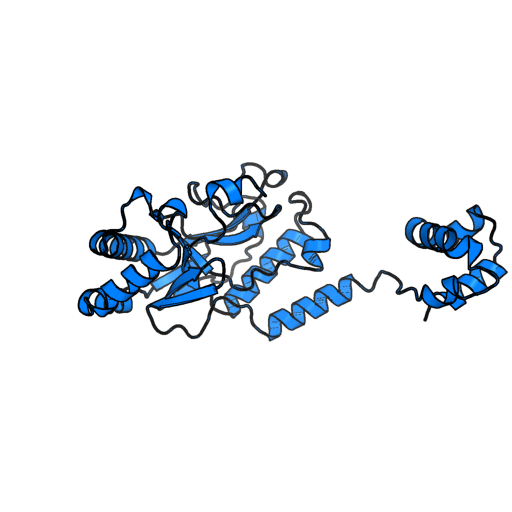-15.448 4.604 9.415 1.00 80.69 97 PHE A O 1
ATOM 787 N N . LYS A 1 98 ? -15.626 6.743 10.059 1.00 87.12 98 LYS A N 1
ATOM 788 C CA . LYS A 1 98 ? -15.993 7.304 8.769 1.00 87.12 98 LYS A CA 1
ATOM 789 C C . LYS A 1 98 ? -15.316 8.649 8.574 1.00 87.12 98 LYS A C 1
ATOM 791 O O . LYS A 1 98 ? -15.129 9.403 9.524 1.00 87.12 98 LYS A O 1
ATOM 796 N N . GLY A 1 99 ? -14.974 8.959 7.338 1.00 90.06 99 GLY A N 1
ATOM 797 C CA . GLY A 1 99 ? -14.334 10.222 7.011 1.00 90.06 99 GLY A CA 1
ATOM 798 C C . GLY A 1 99 ? -13.861 10.251 5.576 1.00 90.06 99 GLY A C 1
ATOM 799 O O . GLY A 1 99 ? -14.172 9.354 4.787 1.00 90.06 99 GLY A O 1
ATOM 800 N N . GLN A 1 100 ? -13.086 11.278 5.264 1.00 92.00 100 GLN A N 1
ATOM 801 C CA . GLN A 1 100 ? -12.473 11.457 3.962 1.00 92.00 100 GLN A CA 1
ATOM 802 C C . GLN A 1 100 ? -10.954 11.451 4.116 1.00 92.00 100 GLN A C 1
ATOM 804 O O . GLN A 1 100 ? -10.402 11.995 5.074 1.00 92.00 100 GLN A O 1
ATOM 809 N N . CYS A 1 101 ? -10.272 10.801 3.183 1.00 92.38 101 CYS A N 1
ATOM 810 C CA . CYS A 1 101 ? -8.822 10.819 3.075 1.00 92.38 101 CYS A CA 1
ATOM 811 C C . CYS A 1 101 ? -8.428 11.409 1.731 1.00 92.38 101 CYS A C 1
ATOM 813 O O . CYS A 1 101 ? -8.974 10.996 0.710 1.00 92.38 101 CYS A O 1
ATOM 815 N N . THR A 1 102 ? -7.433 12.288 1.740 1.00 91.25 102 THR A N 1
ATOM 816 C CA . THR A 1 102 ? -6.864 12.906 0.544 1.00 91.25 102 THR A CA 1
ATOM 817 C C . THR A 1 102 ? -5.398 12.521 0.429 1.00 91.25 102 THR A C 1
ATOM 819 O O . THR A 1 102 ? -4.626 12.649 1.381 1.00 91.25 102 THR A O 1
ATOM 822 N N . ILE A 1 103 ? -5.000 12.032 -0.742 1.00 89.25 103 ILE A N 1
ATOM 823 C CA . ILE A 1 103 ? -3.588 11.803 -1.057 1.00 89.25 103 ILE A CA 1
ATOM 824 C C . ILE A 1 103 ? -2.905 13.146 -1.307 1.00 89.25 103 ILE A C 1
ATOM 826 O O . ILE A 1 103 ? -3.303 13.881 -2.205 1.00 89.25 103 ILE A O 1
ATOM 830 N N . ALA A 1 104 ? -1.856 13.431 -0.538 1.00 87.19 104 ALA A N 1
ATOM 831 C CA . ALA A 1 104 ? -1.149 14.708 -0.600 1.00 87.19 104 ALA A CA 1
ATOM 832 C C . ALA A 1 104 ? 0.030 14.713 -1.580 1.00 87.19 104 ALA A C 1
ATOM 834 O O . ALA A 1 104 ? 0.408 15.754 -2.106 1.00 87.19 104 ALA A O 1
ATOM 835 N N . GLY A 1 105 ? 0.670 13.563 -1.798 1.00 89.56 105 GLY A N 1
ATOM 836 C CA . GLY A 1 105 ? 1.941 13.538 -2.507 1.00 89.56 105 GLY A CA 1
ATOM 837 C C . GLY A 1 105 ? 2.571 12.156 -2.608 1.00 89.56 105 GLY A C 1
ATOM 838 O O . GLY A 1 105 ? 1.976 11.154 -2.221 1.00 89.56 105 GLY A O 1
ATOM 839 N N . ILE A 1 106 ? 3.811 12.106 -3.093 1.00 91.25 106 ILE A N 1
ATOM 840 C CA . ILE A 1 106 ? 4.677 10.931 -2.966 1.00 91.25 106 ILE A CA 1
ATOM 841 C C . ILE A 1 106 ? 5.922 11.376 -2.212 1.00 91.25 106 ILE A C 1
ATOM 843 O O . ILE A 1 106 ? 6.452 12.461 -2.450 1.00 91.25 106 ILE A O 1
ATOM 847 N N . GLY A 1 107 ? 6.356 10.550 -1.273 1.00 91.56 107 GLY A N 1
ATOM 848 C CA . GLY A 1 107 ? 7.497 10.789 -0.410 1.00 91.56 107 GLY A CA 1
ATOM 849 C C . GLY A 1 107 ? 8.345 9.542 -0.239 1.00 91.56 107 GLY A C 1
ATOM 850 O O . GLY A 1 107 ? 7.990 8.458 -0.706 1.00 91.56 107 GLY A O 1
ATOM 851 N N . TYR A 1 108 ? 9.483 9.707 0.424 1.00 91.25 108 TYR A N 1
ATOM 852 C CA . TYR A 1 108 ? 10.442 8.630 0.628 1.00 91.25 108 TYR A CA 1
ATOM 853 C C . TYR A 1 108 ? 11.294 8.839 1.888 1.00 91.25 108 TYR A C 1
ATOM 855 O O . TYR A 1 108 ? 11.402 9.951 2.411 1.00 91.25 108 TYR A O 1
ATOM 863 N N . ASP A 1 109 ? 11.891 7.763 2.400 1.00 87.50 109 ASP A N 1
ATOM 864 C CA . ASP A 1 109 ? 12.487 7.714 3.745 1.00 87.50 109 ASP A CA 1
ATOM 865 C C . ASP A 1 109 ? 13.807 8.465 3.931 1.00 87.50 109 ASP A C 1
ATOM 867 O O . ASP A 1 109 ? 14.110 8.906 5.039 1.00 87.50 109 ASP A O 1
ATOM 871 N N . LYS A 1 110 ? 14.587 8.645 2.868 1.00 88.69 110 LYS A N 1
ATOM 872 C CA . LYS A 1 110 ? 15.894 9.320 2.916 1.00 88.69 110 LYS A CA 1
ATOM 873 C C . LYS A 1 110 ? 15.841 10.736 2.352 1.00 88.69 110 LYS A C 1
ATOM 875 O O . LYS A 1 110 ? 14.794 11.192 1.901 1.00 88.69 110 LYS A O 1
ATOM 880 N N . ASN A 1 111 ? 16.951 11.465 2.427 1.00 86.06 111 ASN A N 1
ATOM 881 C CA . ASN A 1 111 ? 17.066 12.793 1.809 1.00 86.06 111 ASN A CA 1
ATOM 882 C C . ASN A 1 111 ? 17.215 12.662 0.290 1.00 86.06 111 ASN A C 1
ATOM 884 O O . ASN A 1 111 ? 16.531 13.345 -0.468 1.00 86.06 111 ASN A O 1
ATOM 888 N N . ASN A 1 112 ? 18.010 11.680 -0.137 1.00 85.50 112 ASN A N 1
ATOM 889 C CA . ASN A 1 112 ? 18.214 11.347 -1.537 1.00 85.50 112 ASN A CA 1
ATOM 890 C C . ASN A 1 112 ? 17.408 10.110 -1.922 1.00 85.50 112 ASN A C 1
ATOM 892 O O . ASN A 1 112 ? 17.368 9.116 -1.194 1.00 85.50 112 ASN A O 1
ATOM 896 N N . ILE A 1 113 ? 16.804 10.155 -3.105 1.00 85.75 113 ILE A N 1
ATOM 897 C CA . ILE A 1 113 ? 16.015 9.046 -3.642 1.00 85.75 113 ILE A CA 1
ATOM 898 C C . ILE A 1 113 ? 16.856 7.784 -3.902 1.00 85.75 113 ILE A C 1
ATOM 900 O O . ILE A 1 113 ? 16.378 6.671 -3.702 1.00 85.75 113 ILE A O 1
ATOM 904 N N . GLN A 1 114 ? 18.130 7.952 -4.266 1.00 84.25 114 GLN A N 1
ATOM 905 C CA . GLN A 1 114 ? 19.072 6.856 -4.529 1.00 84.25 114 GLN A CA 1
ATOM 906 C C . GLN A 1 114 ? 19.366 6.009 -3.286 1.00 84.25 114 GLN A C 1
ATOM 908 O O . GLN A 1 114 ? 19.658 4.820 -3.398 1.00 84.25 114 GLN A O 1
ATOM 913 N N . ASP A 1 115 ? 19.243 6.594 -2.097 1.00 84.56 115 ASP A N 1
ATOM 914 C CA . ASP A 1 115 ? 19.475 5.904 -0.826 1.00 84.56 115 ASP A CA 1
ATOM 915 C C . ASP A 1 115 ? 18.178 5.364 -0.219 1.00 84.56 115 ASP A C 1
ATOM 917 O O . ASP A 1 115 ? 18.200 4.604 0.757 1.00 84.56 115 ASP A O 1
ATOM 921 N N . SER A 1 116 ? 17.037 5.745 -0.798 1.00 84.06 116 SER A N 1
ATOM 922 C CA . SER A 1 116 ? 15.731 5.407 -0.265 1.00 84.06 116 SER A CA 1
ATOM 923 C C . SER A 1 116 ? 15.469 3.905 -0.302 1.00 84.06 116 SER A C 1
ATOM 925 O O . SER A 1 116 ? 15.734 3.206 -1.285 1.00 84.06 116 SER A O 1
ATOM 927 N N . GLN A 1 117 ? 14.931 3.409 0.809 1.00 81.00 117 GLN A N 1
ATOM 928 C CA . GLN A 1 117 ? 14.455 2.039 0.945 1.00 81.00 117 GLN A CA 1
ATOM 929 C C . GLN A 1 117 ? 12.937 1.948 0.863 1.00 81.00 117 GLN A C 1
ATOM 931 O O . GLN A 1 117 ? 12.426 0.877 0.532 1.00 81.00 117 GLN A O 1
ATOM 936 N N . VAL A 1 118 ? 12.224 3.034 1.162 1.00 84.25 118 VAL A N 1
ATOM 937 C CA . VAL A 1 118 ? 10.767 3.041 1.255 1.00 84.25 118 VAL A CA 1
ATOM 938 C C . VAL A 1 118 ? 10.201 4.260 0.554 1.00 84.25 118 VAL A C 1
ATOM 940 O O . VAL A 1 118 ? 10.614 5.387 0.823 1.00 84.25 118 VAL A O 1
ATOM 943 N N . VAL A 1 119 ? 9.203 4.018 -0.292 1.00 87.88 119 VAL A N 1
ATOM 944 C CA . VAL A 1 119 ? 8.406 5.068 -0.928 1.00 87.88 119 VAL A CA 1
ATOM 945 C C . VAL A 1 119 ? 6.966 4.953 -0.463 1.00 87.88 119 VAL A C 1
ATOM 947 O O . VAL A 1 119 ? 6.395 3.859 -0.397 1.00 87.88 119 VAL A O 1
ATOM 950 N N . TRP A 1 120 ? 6.369 6.094 -0.151 1.00 90.38 120 TRP A N 1
ATOM 951 C CA . TRP A 1 120 ? 5.023 6.191 0.386 1.00 90.38 120 TRP A CA 1
ATOM 952 C C . TRP A 1 120 ? 4.237 7.338 -0.234 1.00 90.38 120 TRP A C 1
ATOM 954 O O . TRP A 1 120 ? 4.775 8.227 -0.889 1.00 90.38 120 TRP A O 1
ATOM 964 N N . VAL A 1 121 ? 2.943 7.324 0.042 1.00 91.38 121 VAL A N 1
ATOM 965 C CA . VAL A 1 121 ? 1.984 8.365 -0.295 1.00 91.38 121 VAL A CA 1
ATOM 966 C C . VAL A 1 121 ? 1.441 8.934 1.013 1.00 91.38 121 VAL A C 1
ATOM 968 O O . VAL A 1 121 ? 0.749 8.200 1.723 1.00 91.38 121 VAL A O 1
ATOM 971 N N . PRO A 1 122 ? 1.763 10.186 1.377 1.00 91.69 122 PRO A N 1
ATOM 972 C CA . PRO A 1 122 ? 1.216 10.821 2.571 1.00 91.69 122 PRO A CA 1
ATOM 973 C C . PRO A 1 122 ? -0.286 11.073 2.423 1.00 91.69 122 PRO A C 1
ATOM 975 O O . PRO A 1 122 ? -0.767 11.379 1.326 1.00 91.69 122 PRO A O 1
ATOM 978 N N . ILE A 1 123 ? -1.016 10.956 3.531 1.00 92.62 123 ILE A N 1
ATOM 979 C CA . ILE A 1 123 ? -2.469 11.121 3.581 1.00 92.62 123 ILE A CA 1
ATOM 980 C C . ILE A 1 123 ? -2.842 12.252 4.532 1.00 92.62 123 ILE A C 1
ATOM 982 O O . ILE A 1 123 ? -2.401 12.287 5.679 1.00 92.62 123 ILE A O 1
ATOM 986 N N . ILE A 1 124 ? -3.723 13.127 4.057 1.00 91.19 124 ILE A N 1
ATOM 987 C CA . ILE A 1 124 ? -4.367 14.176 4.842 1.00 91.19 124 ILE A CA 1
ATOM 988 C C . ILE A 1 124 ? -5.799 13.733 5.147 1.00 91.19 124 ILE A C 1
ATOM 990 O O . ILE A 1 124 ? -6.519 13.256 4.268 1.00 91.19 124 ILE A O 1
ATOM 994 N N . SER A 1 125 ? -6.204 13.854 6.408 1.00 92.12 125 SER A N 1
ATOM 995 C CA . SER A 1 125 ? -7.576 13.613 6.852 1.00 92.12 125 SER A CA 1
ATOM 996 C C . SER A 1 125 ? -7.798 14.270 8.206 1.00 92.12 125 SER A C 1
ATOM 998 O O . SER A 1 125 ? -7.049 14.009 9.148 1.00 92.12 125 SER A O 1
ATOM 1000 N N . GLU A 1 126 ? -8.854 15.069 8.320 1.00 91.56 126 GLU A N 1
ATOM 1001 C CA . GLU A 1 126 ? -9.250 15.708 9.580 1.00 91.56 126 GLU A CA 1
ATOM 1002 C C . GLU A 1 126 ? -9.783 14.693 10.601 1.00 91.56 126 GLU A C 1
ATOM 1004 O O . GLU A 1 126 ? -9.686 14.898 11.808 1.00 91.56 126 GLU A O 1
ATOM 1009 N N . GLN A 1 127 ? -10.324 13.563 10.130 1.00 90.62 127 GLN A N 1
ATOM 1010 C CA . GLN A 1 127 ? -10.919 12.549 11.001 1.00 90.62 127 GLN A CA 1
ATOM 1011 C C . GLN A 1 127 ? -9.872 11.606 11.603 1.00 90.62 127 GLN A C 1
ATOM 1013 O O . GLN A 1 127 ? -10.093 11.060 12.684 1.00 90.62 127 GLN A O 1
ATOM 1018 N N . ILE A 1 128 ? -8.724 11.407 10.942 1.00 89.25 128 ILE A N 1
ATOM 1019 C CA . ILE A 1 128 ? -7.701 10.462 11.412 1.00 89.25 128 ILE A CA 1
ATOM 1020 C C . ILE A 1 128 ? -7.177 10.805 12.821 1.00 89.25 128 ILE A C 1
ATOM 1022 O O . ILE A 1 128 ? -7.122 9.881 13.633 1.00 89.25 128 ILE A O 1
ATOM 1026 N N . PRO A 1 129 ? -6.827 12.058 13.176 1.00 88.25 129 PRO A N 1
ATOM 1027 C CA . PRO A 1 129 ? -6.403 12.392 14.539 1.00 88.25 129 PRO A CA 1
ATOM 1028 C C . PRO A 1 129 ? -7.423 11.991 15.616 1.00 88.25 129 PRO A C 1
ATOM 1030 O O . PRO A 1 129 ? -7.053 11.381 16.618 1.00 88.25 129 PRO A O 1
ATOM 1033 N N . ILE A 1 130 ? -8.713 12.240 15.371 1.00 87.88 130 ILE A N 1
ATOM 1034 C CA . ILE A 1 130 ? -9.807 11.895 16.295 1.00 87.88 130 ILE A CA 1
ATOM 1035 C C . ILE A 1 130 ? -9.941 10.372 16.425 1.00 87.88 130 ILE A C 1
ATOM 1037 O O . ILE A 1 130 ? -10.040 9.833 17.527 1.00 87.88 130 ILE A O 1
ATOM 1041 N N . ILE A 1 131 ? -9.897 9.661 15.294 1.00 85.19 131 ILE A N 1
ATOM 1042 C CA . ILE A 1 131 ? -9.930 8.194 15.241 1.00 85.19 131 ILE A CA 1
ATOM 1043 C C . ILE A 1 131 ? -8.767 7.597 16.035 1.00 85.19 131 ILE A C 1
ATOM 1045 O O . ILE A 1 131 ? -8.962 6.653 16.798 1.00 85.19 131 ILE A O 1
ATOM 1049 N N . ARG A 1 132 ? -7.562 8.156 15.884 1.00 85.12 132 ARG A N 1
ATOM 1050 C CA . ARG A 1 132 ? -6.370 7.729 16.622 1.00 85.12 132 ARG A CA 1
ATOM 1051 C C . ARG A 1 132 ? -6.554 7.910 18.115 1.00 85.12 132 ARG A C 1
ATOM 1053 O O . ARG A 1 132 ? -6.401 6.941 18.845 1.00 85.12 132 ARG A O 1
ATOM 1060 N N . GLN A 1 133 ? -6.960 9.096 18.556 1.00 84.25 133 GLN A N 1
ATOM 1061 C CA . GLN A 1 133 ? -7.214 9.353 19.970 1.00 84.25 133 GLN A CA 1
ATOM 1062 C C . GLN A 1 133 ? -8.202 8.337 20.561 1.00 84.25 133 GLN A C 1
ATOM 1064 O O . GLN A 1 133 ? -7.938 7.749 21.604 1.00 84.25 133 GLN A O 1
ATOM 1069 N N . LYS A 1 134 ? -9.306 8.054 19.862 1.00 84.31 134 LYS A N 1
ATOM 1070 C CA . LYS A 1 134 ? -10.329 7.114 20.344 1.00 84.31 134 LYS A CA 1
ATOM 1071 C C . LYS A 1 134 ? -9.861 5.662 20.362 1.00 84.31 134 LYS A C 1
ATOM 1073 O O . LYS A 1 134 ? -10.249 4.901 21.245 1.00 84.31 134 LYS A O 1
ATOM 1078 N N . ILE A 1 135 ? -9.010 5.272 19.418 1.00 81.25 135 ILE A N 1
ATOM 1079 C CA . ILE A 1 135 ? -8.382 3.949 19.438 1.00 81.25 135 ILE A CA 1
ATOM 1080 C C . ILE A 1 135 ? -7.364 3.856 20.570 1.00 81.25 135 ILE A C 1
ATOM 1082 O O . ILE A 1 135 ? -7.333 2.835 21.241 1.00 81.25 135 ILE A O 1
ATOM 1086 N N . HIS A 1 136 ? -6.589 4.910 20.822 1.00 82.44 136 HIS A N 1
ATOM 1087 C CA . HIS A 1 136 ? -5.660 4.973 21.952 1.00 82.44 136 HIS A CA 1
ATOM 1088 C C . HIS A 1 136 ? -6.382 4.814 23.288 1.00 82.44 136 HIS A C 1
ATOM 1090 O O . HIS A 1 136 ? -6.017 3.959 24.085 1.00 82.44 136 HIS A O 1
ATOM 1096 N N . GLU A 1 137 ? -7.467 5.566 23.495 1.00 84.00 137 GLU A N 1
ATOM 1097 C CA . GLU A 1 137 ? -8.329 5.435 24.676 1.00 84.00 137 GLU A CA 1
ATOM 1098 C C . GLU A 1 137 ? -8.836 3.993 24.843 1.00 84.00 137 GLU A C 1
ATOM 1100 O O . GLU A 1 137 ? -8.760 3.434 25.933 1.00 84.00 137 GLU A O 1
ATOM 1105 N N . MET A 1 138 ? -9.303 3.359 23.761 1.00 83.56 138 MET A N 1
ATOM 1106 C CA . MET A 1 138 ? -9.763 1.967 23.799 1.00 83.56 138 MET A CA 1
ATOM 1107 C C . MET A 1 138 ? -8.633 0.977 24.104 1.00 83.56 138 MET A C 1
ATOM 1109 O O . MET A 1 138 ? -8.830 0.070 24.908 1.00 83.56 138 MET A O 1
ATOM 1113 N N . LEU A 1 139 ? -7.457 1.149 23.497 1.00 81.06 139 LEU A N 1
ATOM 1114 C CA . LEU A 1 139 ? -6.290 0.304 23.751 1.00 81.06 139 LEU A CA 1
ATOM 1115 C C . LEU A 1 139 ? -5.838 0.426 25.215 1.00 81.06 139 LEU A C 1
ATOM 1117 O O . LEU A 1 139 ? -5.608 -0.596 25.858 1.00 81.06 139 LEU A O 1
ATOM 1121 N N . ASN A 1 140 ? -5.821 1.639 25.771 1.00 82.88 140 ASN A N 1
ATOM 1122 C CA . ASN A 1 140 ? -5.508 1.883 27.180 1.00 82.88 140 ASN A CA 1
ATOM 1123 C C . ASN A 1 140 ? -6.547 1.254 28.120 1.00 82.88 140 ASN A C 1
ATOM 1125 O O . ASN A 1 140 ? -6.173 0.616 29.102 1.00 82.88 140 ASN A O 1
ATOM 1129 N N . LEU A 1 141 ? -7.846 1.373 27.814 1.00 84.00 141 LEU A N 1
ATOM 1130 C CA . LEU A 1 141 ? -8.914 0.710 28.580 1.00 84.00 141 LEU A CA 1
ATOM 1131 C C . LEU A 1 141 ? -8.810 -0.819 28.517 1.00 84.00 141 LEU A C 1
ATOM 1133 O O . LEU A 1 141 ? -9.136 -1.502 29.485 1.00 84.00 141 LEU A O 1
ATOM 1137 N N . ALA A 1 142 ? -8.313 -1.354 27.403 1.00 79.06 142 ALA A N 1
ATOM 1138 C CA . ALA A 1 142 ? -7.981 -2.764 27.262 1.00 79.06 142 ALA A CA 1
ATOM 1139 C C . ALA A 1 142 ? -6.641 -3.138 27.933 1.00 79.06 142 ALA A C 1
ATOM 1141 O O . ALA A 1 142 ? -6.222 -4.287 27.834 1.00 79.06 142 ALA A O 1
ATOM 1142 N N . GLY A 1 143 ? -5.952 -2.221 28.619 1.00 80.31 143 GLY A N 1
ATOM 1143 C CA . GLY A 1 143 ? -4.691 -2.495 29.316 1.00 80.31 143 GLY A CA 1
ATOM 1144 C C . GLY A 1 143 ? -3.465 -2.617 28.403 1.00 80.31 143 GLY A C 1
ATOM 1145 O O . GLY A 1 143 ? -2.460 -3.201 28.803 1.00 80.31 143 GLY A O 1
ATOM 1146 N N . VAL A 1 144 ? -3.526 -2.096 27.173 1.00 78.75 144 VAL A N 1
ATOM 1147 C CA . VAL A 1 144 ? -2.368 -2.020 26.272 1.00 78.75 144 VAL A CA 1
ATOM 1148 C C . VAL A 1 144 ? -1.539 -0.790 26.638 1.00 78.75 144 VAL A C 1
ATOM 1150 O O . VAL A 1 144 ? -1.996 0.336 26.491 1.00 78.75 144 VAL A O 1
ATOM 1153 N N . GLU A 1 145 ? -0.313 -1.003 27.115 1.00 76.94 145 GLU A N 1
ATOM 1154 C CA . GLU A 1 145 ? 0.586 0.093 27.512 1.00 76.94 145 GLU A CA 1
ATOM 1155 C C . GLU A 1 145 ? 1.013 0.963 26.312 1.00 76.94 145 GLU A C 1
ATOM 1157 O O . GLU A 1 145 ? 1.217 0.462 25.212 1.00 76.94 145 GLU A O 1
ATOM 1162 N N . GLU A 1 146 ? 1.244 2.262 26.500 1.00 76.25 146 GLU A N 1
ATOM 1163 C CA . GLU A 1 146 ? 1.527 3.166 25.369 1.00 76.25 146 GLU A CA 1
ATOM 1164 C C . GLU A 1 146 ? 2.804 2.815 24.596 1.00 76.25 146 GLU A C 1
ATOM 1166 O O . GLU A 1 146 ? 2.831 2.887 23.371 1.00 76.25 146 GLU A O 1
ATOM 1171 N N . LYS A 1 147 ? 3.855 2.346 25.283 1.00 76.00 147 LYS A N 1
ATOM 1172 C CA . LYS A 1 147 ? 5.105 1.899 24.633 1.00 76.00 147 LYS A CA 1
ATOM 1173 C C . LYS A 1 147 ? 4.880 0.772 23.617 1.00 76.00 147 LYS A C 1
ATOM 1175 O O . LYS A 1 147 ? 5.729 0.520 22.766 1.00 76.00 147 LYS A O 1
ATOM 1180 N N . ASN A 1 148 ? 3.745 0.086 23.728 1.00 75.44 148 ASN A N 1
ATOM 1181 C CA . ASN A 1 148 ? 3.397 -1.068 22.928 1.00 75.44 148 ASN A CA 1
ATOM 1182 C C . ASN A 1 148 ? 2.660 -0.726 21.628 1.00 75.44 148 ASN A C 1
ATOM 1184 O O . ASN A 1 148 ? 2.395 -1.600 20.797 1.00 75.44 148 ASN A O 1
ATOM 1188 N N . PHE A 1 149 ? 2.331 0.545 21.425 1.00 77.19 149 PHE A N 1
ATOM 1189 C CA . PHE A 1 149 ? 1.619 0.989 20.247 1.00 77.19 149 PHE A CA 1
ATOM 1190 C C . PHE A 1 149 ? 2.127 2.348 19.776 1.00 77.19 149 PHE A C 1
ATOM 1192 O O . PHE A 1 149 ? 2.251 3.291 20.547 1.00 77.19 149 PHE A O 1
ATOM 1199 N N . GLN A 1 150 ? 2.399 2.465 18.479 1.00 78.94 150 GLN A N 1
ATOM 1200 C CA . GLN A 1 150 ? 2.939 3.682 17.892 1.00 78.94 150 GLN A CA 1
ATOM 1201 C C . GLN A 1 150 ? 2.073 4.160 16.728 1.00 78.94 150 GLN A C 1
ATOM 1203 O O . GLN A 1 150 ? 1.948 3.493 15.695 1.00 78.94 150 GLN A O 1
ATOM 1208 N N . PHE A 1 151 ? 1.521 5.369 16.855 1.00 83.12 151 PHE A N 1
ATOM 1209 C CA . PHE A 1 151 ? 0.986 6.086 15.702 1.00 83.12 151 PHE A CA 1
ATOM 1210 C C . PHE A 1 151 ? 2.132 6.563 14.802 1.00 83.12 151 PHE A C 1
ATOM 1212 O O . PHE A 1 151 ? 3.185 6.986 15.267 1.00 83.12 151 PHE A O 1
ATOM 1219 N N . THR A 1 152 ? 1.910 6.501 13.494 1.00 84.94 152 THR A N 1
ATOM 1220 C CA . THR A 1 152 ? 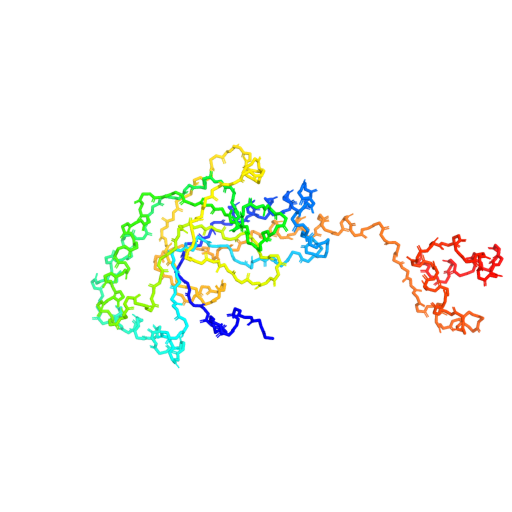2.831 7.000 12.458 1.00 84.94 152 THR A CA 1
ATOM 1221 C C . THR A 1 152 ? 2.133 8.099 11.667 1.00 84.94 152 THR A C 1
ATOM 1223 O O . THR A 1 152 ? 0.917 8.205 11.765 1.00 84.94 152 THR A O 1
ATOM 1226 N N . ASP A 1 153 ? 2.800 8.921 10.860 1.00 88.81 153 ASP A N 1
ATOM 1227 C CA . ASP A 1 153 ? 2.043 9.8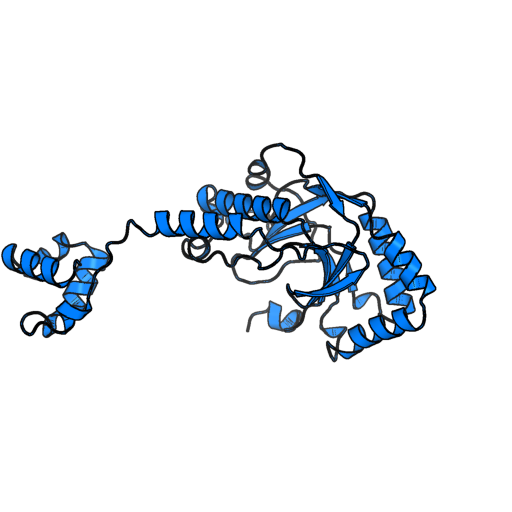16 9.973 1.00 88.81 153 ASP A CA 1
ATOM 1228 C C . ASP A 1 153 ? 1.192 8.974 9.002 1.00 88.81 153 ASP A C 1
ATOM 1230 O O . ASP A 1 153 ? 1.676 7.954 8.498 1.00 88.81 153 ASP A O 1
ATOM 1234 N N . PRO A 1 154 ? -0.082 9.329 8.755 1.00 90.88 154 PRO A N 1
ATOM 1235 C CA . PRO A 1 154 ? -0.953 8.525 7.910 1.00 90.88 154 PRO A CA 1
ATOM 1236 C C . PRO A 1 154 ? -0.391 8.447 6.489 1.00 90.88 154 PRO A C 1
ATOM 1238 O O . PRO A 1 154 ? -0.144 9.468 5.847 1.00 90.88 154 PRO A O 1
ATOM 1241 N N . HIS A 1 155 ? -0.172 7.236 5.987 1.00 92.25 155 HIS A N 1
ATOM 1242 C CA . HIS A 1 155 ? 0.433 7.054 4.670 1.00 92.25 155 HIS A CA 1
ATOM 1243 C C . HIS A 1 155 ? 0.071 5.704 4.050 1.00 92.25 155 HIS A C 1
ATOM 1245 O O . HIS A 1 155 ? -0.259 4.750 4.751 1.00 92.25 155 HIS A O 1
ATOM 1251 N N . ILE A 1 156 ? 0.198 5.599 2.730 1.00 89.69 156 ILE A N 1
ATOM 1252 C CA . ILE A 1 156 ? 0.164 4.329 1.999 1.00 89.69 156 ILE A CA 1
ATOM 1253 C C . ILE A 1 156 ? 1.591 4.009 1.583 1.00 89.69 156 ILE A C 1
ATOM 1255 O O . ILE A 1 156 ? 2.200 4.759 0.825 1.00 89.69 156 ILE A O 1
ATOM 1259 N N . THR A 1 157 ? 2.153 2.895 2.037 1.00 87.56 157 THR A N 1
ATOM 1260 C CA . THR A 1 157 ? 3.450 2.462 1.506 1.00 87.56 157 THR A CA 1
ATOM 1261 C C . THR A 1 157 ? 3.267 1.878 0.106 1.00 87.56 157 THR A C 1
ATOM 1263 O O . THR A 1 157 ? 2.516 0.913 -0.060 1.00 87.56 157 THR A O 1
ATOM 1266 N N . LEU A 1 158 ? 3.994 2.405 -0.878 1.00 84.69 158 LEU A N 1
ATOM 1267 C CA . LEU A 1 158 ? 3.960 1.918 -2.256 1.00 84.69 158 LEU A CA 1
ATOM 1268 C C . LEU A 1 158 ? 4.822 0.665 -2.422 1.00 84.69 158 LEU A C 1
ATOM 1270 O O . LEU A 1 158 ? 4.333 -0.371 -2.867 1.00 84.69 158 LEU A O 1
ATOM 1274 N N . PHE A 1 159 ? 6.094 0.736 -2.027 1.00 79.81 159 PHE A N 1
ATOM 1275 C CA . PHE A 1 159 ? 7.026 -0.388 -2.118 1.00 79.81 159 PHE A CA 1
ATOM 1276 C C . PHE A 1 159 ? 8.211 -0.243 -1.160 1.00 79.81 159 PHE A C 1
ATOM 1278 O O . PHE A 1 159 ? 8.505 0.839 -0.651 1.00 79.81 159 PHE A O 1
ATOM 1285 N N . PHE A 1 160 ? 8.906 -1.367 -0.979 1.00 79.00 160 PHE A N 1
ATOM 1286 C CA . PHE A 1 160 ? 10.187 -1.478 -0.291 1.00 79.00 160 PHE A CA 1
ATOM 1287 C C . PHE A 1 160 ? 11.252 -1.898 -1.301 1.00 79.00 160 PHE A C 1
ATOM 1289 O O . PHE A 1 160 ? 11.042 -2.866 -2.033 1.00 79.00 160 PHE A O 1
ATOM 1296 N N . ARG A 1 161 ? 12.403 -1.223 -1.332 1.00 73.06 161 ARG A N 1
ATOM 1297 C CA . ARG A 1 161 ? 13.495 -1.575 -2.251 1.00 73.06 161 ARG A CA 1
ATOM 1298 C C . ARG A 1 161 ? 14.194 -2.872 -1.849 1.00 73.06 161 ARG A C 1
ATOM 1300 O O . ARG A 1 161 ? 14.466 -3.715 -2.694 1.00 73.06 161 ARG A O 1
ATOM 1307 N N . THR A 1 162 ? 14.492 -3.030 -0.561 1.00 66.25 162 THR A N 1
ATOM 1308 C CA . THR A 1 162 ? 15.296 -4.148 -0.027 1.00 66.25 162 THR A CA 1
ATOM 1309 C C . THR A 1 162 ? 14.512 -5.063 0.916 1.00 66.25 162 THR A C 1
ATOM 1311 O O . THR A 1 162 ? 15.104 -5.857 1.640 1.00 66.25 162 THR A O 1
ATOM 1314 N N . GLY A 1 163 ? 13.180 -4.940 0.951 1.00 62.09 163 GLY A N 1
ATOM 1315 C CA . GLY A 1 163 ? 12.313 -5.708 1.856 1.00 62.09 163 GLY A CA 1
ATOM 1316 C C . GLY A 1 163 ? 12.403 -5.302 3.333 1.00 62.09 163 GLY A C 1
ATOM 1317 O O . GLY A 1 163 ? 11.635 -5.806 4.146 1.00 62.09 163 GLY A O 1
ATOM 1318 N N . LYS A 1 164 ? 13.296 -4.366 3.681 1.00 61.66 164 LYS A N 1
ATOM 1319 C CA . LYS A 1 164 ? 13.282 -3.667 4.969 1.00 61.66 164 LYS A CA 1
ATOM 1320 C C . LYS A 1 164 ? 11.948 -2.919 5.070 1.00 61.66 164 LYS A C 1
ATOM 1322 O O . LYS A 1 164 ? 11.617 -2.170 4.153 1.00 61.66 164 LYS A O 1
ATOM 1327 N N . GLY A 1 165 ? 11.170 -3.219 6.110 1.00 65.62 165 GLY A N 1
ATOM 1328 C CA . GLY A 1 16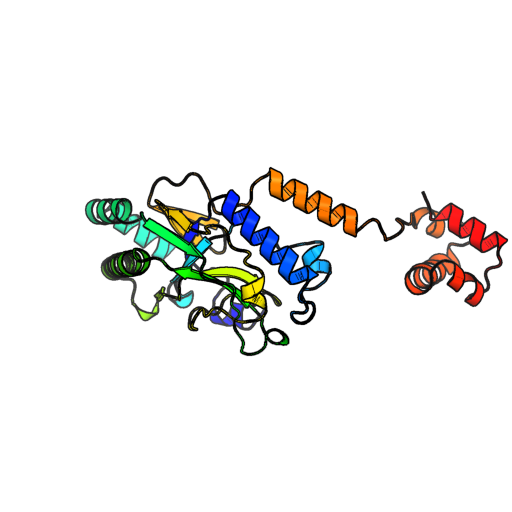5 ? 9.821 -2.686 6.315 1.00 65.62 165 GLY A CA 1
ATOM 1329 C C . GLY A 1 165 ? 9.781 -1.162 6.449 1.00 65.62 165 GLY A C 1
ATOM 1330 O O . GLY A 1 165 ? 10.797 -0.477 6.332 1.00 65.62 165 GLY A O 1
ATOM 1331 N N . ASP A 1 166 ? 8.586 -0.621 6.675 1.00 68.38 166 ASP A N 1
ATOM 1332 C CA . ASP A 1 166 ? 8.413 0.827 6.767 1.00 68.38 166 ASP A CA 1
ATOM 1333 C C . ASP A 1 166 ? 8.977 1.385 8.083 1.00 68.38 166 ASP A C 1
ATOM 1335 O O . ASP A 1 166 ? 8.992 0.717 9.114 1.00 68.38 166 ASP A O 1
ATOM 1339 N N . LEU A 1 167 ? 9.455 2.630 8.040 1.00 72.94 167 LEU A N 1
ATOM 1340 C CA . LEU A 1 167 ? 9.963 3.342 9.210 1.00 72.94 167 LEU A CA 1
ATOM 1341 C C . LEU A 1 167 ? 8.836 4.155 9.847 1.00 72.94 167 LEU A C 1
ATOM 1343 O O . LEU A 1 167 ? 8.509 5.236 9.368 1.00 72.94 167 LEU A O 1
ATOM 1347 N N . HIS A 1 168 ? 8.234 3.664 10.924 1.00 73.25 168 HIS A N 1
ATOM 1348 C CA . HIS A 1 168 ? 7.035 4.291 11.494 1.00 73.25 168 HIS A CA 1
ATOM 1349 C C . HIS A 1 168 ? 7.302 5.549 12.339 1.00 73.25 168 HIS A C 1
ATOM 1351 O O . HIS A 1 168 ? 6.408 6.383 12.465 1.00 73.25 168 HIS A O 1
ATOM 1357 N N . GLY A 1 169 ? 8.525 5.723 12.849 1.00 71.12 169 GLY A N 1
ATOM 1358 C CA . GLY A 1 169 ? 8.922 6.852 13.704 1.00 71.12 169 GLY A CA 1
ATOM 1359 C C . GLY A 1 169 ? 9.462 8.086 12.975 1.00 71.12 169 GLY A C 1
ATOM 1360 O O . GLY A 1 169 ? 10.106 8.914 13.608 1.00 71.12 169 GLY A O 1
ATOM 1361 N N . ILE A 1 170 ? 9.268 8.198 11.657 1.00 80.25 170 ILE A N 1
ATOM 1362 C CA . ILE A 1 170 ? 9.726 9.356 10.875 1.00 80.25 170 ILE A CA 1
ATOM 1363 C C . ILE A 1 170 ? 8.565 10.042 10.170 1.00 80.25 170 ILE A C 1
ATOM 1365 O O . ILE A 1 170 ? 7.600 9.386 9.766 1.00 80.25 170 ILE A O 1
ATOM 1369 N N . HIS A 1 171 ? 8.712 11.350 9.960 1.00 87.00 171 HIS A N 1
ATOM 1370 C CA . HIS A 1 171 ? 7.718 12.130 9.243 1.00 87.00 171 HIS A CA 1
ATOM 1371 C C . HIS A 1 171 ? 7.568 11.683 7.789 1.00 87.00 171 HIS A C 1
ATOM 1373 O O . HIS A 1 171 ? 8.551 11.521 7.054 1.00 87.00 171 HIS A O 1
ATOM 1379 N N . LYS A 1 172 ? 6.319 11.521 7.350 1.00 89.44 172 LYS A N 1
ATOM 1380 C CA . LYS A 1 172 ? 5.979 11.044 6.003 1.00 89.44 172 LYS A CA 1
ATOM 1381 C C . LYS A 1 172 ? 5.774 12.220 5.059 1.00 89.44 172 LYS A C 1
ATOM 1383 O O . LYS A 1 172 ? 4.701 12.416 4.508 1.00 89.44 172 LYS A O 1
ATOM 1388 N N . LEU A 1 173 ? 6.824 13.010 4.860 1.00 89.12 173 LEU A N 1
ATOM 1389 C CA . LEU A 1 173 ? 6.776 14.185 3.987 1.00 89.12 173 LEU A CA 1
ATOM 1390 C C . LEU A 1 173 ? 6.729 13.786 2.508 1.00 89.12 173 LEU A C 1
ATOM 1392 O O . LEU A 1 173 ? 7.341 12.792 2.109 1.00 89.12 173 LEU A O 1
ATOM 1396 N N . MET A 1 174 ? 6.037 14.585 1.694 1.00 90.00 174 MET A N 1
ATOM 1397 C CA . MET A 1 174 ? 6.147 14.534 0.234 1.00 90.00 174 MET A CA 1
ATOM 1398 C C . MET A 1 174 ? 7.506 15.081 -0.212 1.00 90.00 174 MET A C 1
ATOM 1400 O O . MET A 1 174 ? 8.020 16.028 0.382 1.00 90.00 174 MET A O 1
ATOM 1404 N N . LYS A 1 175 ? 8.108 14.469 -1.235 1.00 90.75 175 LYS A N 1
ATOM 1405 C CA . LYS A 1 175 ? 9.466 14.800 -1.676 1.00 90.75 175 LYS A CA 1
ATOM 1406 C C . LYS A 1 175 ? 9.597 14.750 -3.195 1.00 90.75 175 LYS A C 1
ATOM 1408 O O . LYS A 1 175 ? 9.066 13.861 -3.864 1.00 90.75 175 LYS A O 1
ATOM 1413 N N . GLN A 1 176 ? 10.346 15.708 -3.729 1.00 85.12 176 GLN A N 1
ATOM 1414 C CA . GLN A 1 176 ? 10.771 15.728 -5.127 1.00 85.12 176 GLN A CA 1
ATOM 1415 C C . GLN A 1 176 ? 11.896 14.702 -5.363 1.00 85.12 176 GLN A C 1
ATOM 1417 O O . GLN A 1 176 ? 12.651 14.433 -4.433 1.00 85.12 176 GLN A O 1
ATOM 1422 N N . PRO A 1 177 ? 12.020 14.106 -6.564 1.00 83.88 177 PRO A N 1
ATOM 1423 C CA . PRO A 1 177 ? 11.209 14.351 -7.763 1.00 83.88 177 PRO A CA 1
ATOM 1424 C C . PRO A 1 177 ? 9.872 13.586 -7.780 1.00 83.88 177 PRO A C 1
ATOM 1426 O O . PRO A 1 177 ? 9.036 13.814 -8.652 1.00 83.88 177 PRO A O 1
ATOM 1429 N N . LEU A 1 178 ? 9.652 12.658 -6.836 1.00 85.00 178 LEU A N 1
ATOM 1430 C CA . LEU A 1 178 ? 8.558 11.690 -6.955 1.00 85.00 178 LEU A CA 1
ATOM 1431 C C . LEU A 1 178 ? 7.162 12.305 -6.865 1.00 85.00 178 LEU A C 1
ATOM 1433 O O . LEU A 1 178 ? 6.232 11.790 -7.482 1.00 85.00 178 LEU A O 1
ATOM 1437 N N . HIS A 1 179 ? 7.005 13.391 -6.112 1.00 82.44 179 HIS A N 1
ATOM 1438 C CA . HIS A 1 179 ? 5.728 14.087 -5.970 1.00 82.44 179 HIS A CA 1
ATOM 1439 C C . HIS A 1 179 ? 5.082 14.449 -7.324 1.00 82.44 179 HIS A C 1
ATOM 1441 O O . HIS A 1 179 ? 3.866 14.339 -7.454 1.00 82.44 179 HIS A O 1
ATOM 1447 N N . LEU A 1 180 ? 5.880 14.753 -8.357 1.00 77.00 180 LEU A N 1
ATOM 1448 C CA . LEU A 1 180 ? 5.399 15.112 -9.702 1.00 77.00 180 LEU A CA 1
ATOM 1449 C C . LEU A 1 180 ? 4.719 13.959 -10.459 1.00 77.00 180 LEU A C 1
ATOM 1451 O O . LEU A 1 180 ? 4.079 14.185 -11.486 1.00 77.00 180 LEU A O 1
ATOM 1455 N N . TYR A 1 181 ? 4.857 12.712 -9.995 1.00 77.12 181 TYR A N 1
ATOM 1456 C CA . TYR A 1 181 ? 4.194 11.567 -10.626 1.00 77.12 181 TYR A CA 1
ATOM 1457 C C . TYR A 1 181 ? 2.708 11.456 -10.266 1.00 77.12 181 TYR A C 1
ATOM 1459 O O . TYR A 1 181 ? 1.986 10.698 -10.918 1.00 77.12 181 TYR A O 1
ATOM 1467 N N . LEU A 1 182 ? 2.230 12.224 -9.284 1.00 77.44 182 LEU A N 1
ATOM 1468 C CA . LEU A 1 182 ? 0.803 12.426 -9.069 1.00 77.44 182 LEU A CA 1
ATOM 1469 C C . LEU A 1 182 ? 0.316 13.506 -10.031 1.00 77.44 182 LEU A C 1
ATOM 1471 O O . LEU A 1 182 ? 0.499 14.692 -9.795 1.00 77.44 182 LEU A O 1
ATOM 1475 N N . LYS A 1 183 ? -0.282 13.084 -11.146 1.00 63.50 183 LYS A N 1
ATOM 1476 C CA . LYS A 1 183 ? -0.976 14.007 -12.046 1.00 63.50 183 LYS A CA 1
ATOM 1477 C C . LYS A 1 183 ? -2.352 14.312 -11.465 1.00 63.50 183 LYS A C 1
ATOM 1479 O O . LYS A 1 183 ? -3.097 13.371 -11.184 1.00 63.50 183 LYS A O 1
ATOM 1484 N N . ASP A 1 184 ? -2.647 15.598 -11.291 1.00 58.09 184 ASP A N 1
ATOM 1485 C CA . ASP A 1 184 ? -3.890 16.117 -10.722 1.00 58.09 184 ASP A CA 1
ATOM 1486 C C . ASP A 1 184 ? -5.123 15.388 -11.254 1.00 58.09 184 ASP A C 1
ATOM 1488 O O . ASP A 1 184 ? -5.339 15.295 -12.462 1.00 58.09 184 ASP A O 1
ATOM 1492 N N . ASN A 1 185 ? -5.884 14.826 -10.315 1.00 51.69 185 ASN A N 1
ATOM 1493 C CA . ASN A 1 185 ? -7.311 14.527 -10.384 1.00 51.69 185 ASN A CA 1
ATOM 1494 C C . ASN A 1 185 ? -7.694 13.847 -9.069 1.00 51.69 185 ASN A C 1
ATOM 1496 O O . ASN A 1 185 ? -7.348 12.681 -8.846 1.00 51.69 185 ASN A O 1
ATOM 1500 N N . ASP A 1 186 ? -8.382 14.623 -8.233 1.00 58.38 186 ASP A N 1
ATOM 1501 C CA . ASP A 1 186 ? -9.097 14.268 -7.007 1.00 58.38 186 ASP A CA 1
ATOM 1502 C C . ASP A 1 186 ? -8.795 12.856 -6.471 1.00 58.38 186 ASP A C 1
ATOM 1504 O O . ASP A 1 186 ? -9.368 11.834 -6.871 1.00 58.38 186 ASP A O 1
ATOM 1508 N N . LEU A 1 187 ? -7.803 12.799 -5.584 1.00 78.88 187 LEU A N 1
ATOM 1509 C CA . LEU A 1 187 ? -7.383 11.578 -4.899 1.00 78.88 187 LEU A CA 1
ATOM 1510 C C . LEU A 1 187 ? -7.992 11.485 -3.503 1.00 78.88 187 LEU A C 1
ATOM 1512 O O . LEU A 1 187 ? -7.417 10.883 -2.592 1.00 78.88 187 LEU A O 1
ATOM 1516 N N . SER A 1 188 ? -9.156 12.103 -3.360 1.00 88.12 188 SER A N 1
ATOM 1517 C CA . SER A 1 188 ? -9.973 12.033 -2.171 1.00 88.12 188 SER A CA 1
ATOM 1518 C C . SER A 1 188 ? -10.842 10.780 -2.233 1.00 88.12 188 SER A C 1
ATOM 1520 O O . SER A 1 188 ? -11.386 10.421 -3.279 1.00 88.12 188 SER A O 1
ATOM 1522 N N . PHE A 1 189 ? -10.991 10.086 -1.113 1.00 89.19 189 PHE A N 1
ATOM 1523 C CA . PHE A 1 189 ? -11.950 8.997 -0.999 1.00 89.19 189 PHE A CA 1
ATOM 1524 C C . PHE A 1 189 ? -12.558 8.954 0.391 1.00 89.19 189 PHE A C 1
ATOM 1526 O O . PHE A 1 189 ? -11.901 9.244 1.391 1.00 89.19 189 PHE A O 1
ATOM 1533 N N . ASN A 1 190 ? -13.822 8.552 0.440 1.00 90.62 190 ASN A N 1
ATOM 1534 C CA . ASN A 1 190 ? -14.503 8.320 1.698 1.00 90.62 190 ASN A CA 1
ATOM 1535 C C . ASN A 1 190 ? -14.184 6.914 2.198 1.00 90.62 190 ASN A C 1
ATOM 1537 O O . ASN A 1 190 ? -14.175 5.949 1.429 1.00 90.62 190 ASN A O 1
ATOM 1541 N N . PHE A 1 191 ? -13.971 6.794 3.499 1.00 89.44 191 PHE A N 1
ATOM 1542 C CA . PHE A 1 191 ? -13.896 5.519 4.190 1.00 89.44 191 PHE A CA 1
ATOM 1543 C C . PHE A 1 191 ? -15.014 5.442 5.224 1.00 89.44 191 PHE A C 1
ATOM 1545 O O . PHE A 1 191 ? -15.492 6.454 5.731 1.00 89.44 191 PHE A O 1
ATOM 1552 N N . ASN A 1 192 ? -15.441 4.221 5.524 1.00 88.19 192 ASN A N 1
ATOM 1553 C CA . ASN A 1 192 ? -16.396 3.918 6.589 1.00 88.19 192 ASN A CA 1
ATOM 1554 C C . ASN A 1 192 ? -15.940 2.700 7.407 1.00 88.19 192 ASN A C 1
ATOM 1556 O O . ASN A 1 192 ? -16.755 1.969 7.976 1.00 88.19 192 ASN A O 1
ATOM 1560 N N . THR A 1 193 ? -14.641 2.393 7.350 1.00 85.75 193 THR A N 1
ATOM 1561 C CA . THR A 1 193 ? -14.056 1.254 8.045 1.00 85.75 193 THR A CA 1
ATOM 1562 C C . THR A 1 193 ? -12.600 1.496 8.387 1.00 85.75 193 THR A C 1
ATOM 1564 O O . THR A 1 193 ? -11.836 2.030 7.583 1.00 85.75 193 THR A O 1
ATOM 1567 N N . VAL A 1 194 ? -12.224 1.018 9.565 1.00 86.69 194 VAL A N 1
ATOM 1568 C CA . VAL A 1 194 ? -10.837 0.817 9.982 1.00 86.69 194 VAL A CA 1
ATOM 1569 C C . VAL A 1 194 ? -10.631 -0.683 10.186 1.00 86.69 194 VAL A C 1
ATOM 1571 O O . VAL A 1 194 ? -11.549 -1.401 10.576 1.00 86.69 194 VAL A O 1
ATOM 1574 N N . CYS A 1 195 ? -9.444 -1.187 9.882 1.00 85.06 195 CYS A N 1
ATOM 1575 C CA . CYS A 1 195 ? -9.112 -2.602 9.943 1.00 85.06 195 CYS A CA 1
ATOM 1576 C C . CYS A 1 195 ? -7.892 -2.828 10.833 1.00 85.06 195 CYS A C 1
ATOM 1578 O O . CYS A 1 195 ? -6.945 -2.038 10.811 1.00 85.06 195 CYS A O 1
ATOM 1580 N N . PHE A 1 196 ? -7.879 -3.965 11.522 1.00 81.81 196 PHE A N 1
ATOM 1581 C CA . PHE A 1 196 ? -6.633 -4.563 11.980 1.00 81.81 196 PHE A CA 1
ATOM 1582 C C . PHE A 1 196 ? -6.076 -5.461 10.884 1.00 81.81 196 PHE A C 1
ATOM 1584 O O . PHE A 1 196 ? -6.795 -6.280 10.298 1.00 81.81 196 PHE A O 1
ATOM 1591 N N . TYR A 1 197 ? -4.781 -5.323 10.641 1.00 80.25 197 TYR A N 1
ATOM 1592 C CA . TYR A 1 197 ? -4.017 -6.150 9.729 1.00 80.25 197 TYR A CA 1
ATOM 1593 C C . TYR A 1 197 ? -3.005 -6.965 10.512 1.00 80.25 197 TYR A C 1
ATOM 1595 O O . TYR A 1 197 ? -2.361 -6.455 11.423 1.00 80.25 197 TYR A O 1
ATOM 1603 N N . LYS A 1 198 ? -2.820 -8.217 10.099 1.00 77.25 198 LYS A N 1
ATOM 1604 C CA . LYS A 1 198 ? -1.613 -8.987 10.388 1.00 77.25 198 LYS A CA 1
ATOM 1605 C C . LYS A 1 198 ? -0.775 -8.997 9.118 1.00 77.25 198 LYS A C 1
ATOM 1607 O O . LYS A 1 198 ? -1.193 -9.586 8.115 1.00 77.25 198 LYS A O 1
ATOM 1612 N N . ARG A 1 199 ? 0.382 -8.334 9.136 1.00 73.19 199 ARG A N 1
ATOM 1613 C CA . ARG A 1 199 ? 1.171 -8.035 7.930 1.00 73.19 199 ARG A CA 1
ATOM 1614 C C . ARG A 1 199 ? 0.320 -7.273 6.900 1.00 73.19 199 ARG A C 1
ATOM 1616 O O . ARG A 1 199 ? 0.039 -6.096 7.074 1.00 73.19 199 ARG A O 1
ATOM 1623 N N . SER A 1 200 ? -0.106 -7.940 5.831 1.00 69.38 200 SER A N 1
ATOM 1624 C CA . SER A 1 200 ? -0.959 -7.378 4.781 1.00 69.38 200 SER A CA 1
ATOM 1625 C C . SER A 1 200 ? -2.397 -7.884 4.816 1.00 69.38 200 SER A C 1
ATOM 1627 O O . SER A 1 200 ? -3.192 -7.383 4.040 1.00 69.38 200 SER A O 1
ATOM 1629 N N . LYS A 1 201 ? -2.743 -8.848 5.681 1.00 74.50 201 LYS A N 1
ATOM 1630 C CA . LYS A 1 201 ? -4.068 -9.481 5.708 1.00 74.50 201 LYS A CA 1
ATOM 1631 C C . LYS A 1 201 ? -4.971 -8.802 6.728 1.00 74.50 201 LYS A C 1
ATOM 1633 O O . LYS A 1 201 ? -4.620 -8.749 7.905 1.00 74.50 201 LYS A O 1
ATOM 1638 N N . VAL A 1 202 ? -6.166 -8.394 6.307 1.00 79.38 202 VAL A N 1
ATOM 1639 C CA . VAL A 1 202 ? -7.227 -7.964 7.232 1.00 79.38 202 VAL A CA 1
ATOM 1640 C C . VAL A 1 202 ? -7.648 -9.130 8.132 1.00 79.38 202 VAL A C 1
ATOM 1642 O O . VAL A 1 202 ? -8.108 -10.164 7.643 1.00 79.38 202 VAL A O 1
ATOM 1645 N N . ILE A 1 203 ? -7.513 -8.957 9.446 1.00 77.62 203 ILE A N 1
ATOM 1646 C CA . ILE A 1 203 ? -7.945 -9.932 10.462 1.00 77.62 203 ILE A CA 1
ATOM 1647 C C . ILE A 1 203 ? -9.211 -9.489 11.195 1.00 77.62 203 ILE A C 1
ATOM 1649 O O . ILE A 1 203 ? -9.937 -10.331 11.711 1.00 77.62 203 ILE A O 1
ATOM 1653 N N . TYR A 1 204 ? -9.495 -8.184 11.213 1.00 78.56 204 TYR A N 1
ATOM 1654 C CA . TYR A 1 204 ? -10.716 -7.636 11.791 1.00 78.56 204 TYR A CA 1
ATOM 1655 C C . TYR A 1 204 ? -11.071 -6.299 11.160 1.00 78.56 204 TYR A C 1
ATOM 1657 O O . TYR A 1 204 ? -10.188 -5.551 10.736 1.00 78.56 204 TYR A O 1
ATOM 1665 N N . ARG A 1 205 ? -12.373 -6.021 11.081 1.00 81.62 205 ARG A N 1
ATOM 1666 C CA . ARG A 1 205 ? -12.941 -4.822 10.467 1.00 81.62 205 ARG A CA 1
ATOM 1667 C C . ARG A 1 205 ? -13.876 -4.153 11.452 1.00 81.62 205 ARG A C 1
ATOM 1669 O O . ARG A 1 205 ? -14.733 -4.802 12.042 1.00 81.62 205 ARG A O 1
ATOM 1676 N N . PHE A 1 206 ? -13.742 -2.848 11.548 1.00 78.44 206 PHE A N 1
ATOM 1677 C CA . PHE A 1 206 ? -14.669 -2.002 12.257 1.00 78.44 206 PHE A CA 1
ATOM 1678 C C . PHE A 1 206 ? -15.456 -1.187 11.241 1.00 78.44 206 PHE A C 1
ATOM 1680 O O . PHE A 1 206 ? -14.915 -0.242 10.674 1.00 78.44 206 PHE A O 1
ATOM 1687 N N . GLY A 1 207 ? -16.703 -1.568 10.982 1.00 76.12 207 GLY A N 1
ATOM 1688 C CA . GLY A 1 207 ? -17.529 -0.970 9.932 1.00 76.12 207 GLY A CA 1
ATOM 1689 C C . GLY A 1 207 ? -17.833 -1.934 8.783 1.00 76.12 207 GLY A C 1
ATOM 1690 O O . GLY A 1 207 ? -17.599 -3.139 8.875 1.00 76.12 207 GLY A O 1
ATOM 1691 N N . LYS A 1 208 ? -18.422 -1.401 7.704 1.00 71.56 208 LYS A N 1
ATOM 1692 C CA . LYS A 1 208 ? -19.084 -2.186 6.641 1.00 71.56 208 LYS A CA 1
ATOM 1693 C C . LYS A 1 208 ? -18.413 -2.100 5.261 1.00 71.56 208 LYS A C 1
ATOM 1695 O O . LYS A 1 208 ? -19.077 -2.287 4.245 1.00 71.56 208 LYS A O 1
ATOM 1700 N N . THR A 1 209 ? -17.118 -1.801 5.182 1.00 70.00 209 THR A N 1
ATOM 1701 C CA . THR A 1 209 ? -16.424 -1.701 3.889 1.00 70.00 209 THR A CA 1
ATOM 1702 C C . THR A 1 209 ? -16.384 -3.058 3.164 1.00 70.00 209 THR A C 1
ATOM 1704 O O . THR A 1 209 ? -15.984 -4.060 3.763 1.00 70.00 209 THR A O 1
ATOM 1707 N N . PRO A 1 210 ? -16.717 -3.100 1.856 1.00 68.62 210 PRO A N 1
ATOM 1708 C CA . PRO A 1 210 ? -16.705 -4.335 1.071 1.00 68.62 210 PRO A CA 1
ATOM 1709 C C . PRO A 1 210 ? -15.328 -4.694 0.485 1.00 68.62 210 PRO A C 1
ATOM 1711 O O . PRO A 1 210 ? -15.198 -5.729 -0.164 1.00 68.62 210 PRO A O 1
ATOM 1714 N N . TYR A 1 211 ? -14.306 -3.851 0.657 1.00 78.44 211 TYR A N 1
ATOM 1715 C CA . TYR A 1 211 ? -12.980 -4.027 0.054 1.00 78.44 211 TYR A CA 1
ATOM 1716 C C . TYR A 1 211 ? -11.860 -4.224 1.088 1.00 78.44 211 TYR A C 1
ATOM 1718 O O . TYR A 1 211 ? -11.951 -3.842 2.250 1.00 78.44 211 TYR A O 1
ATOM 1726 N N . ASP A 1 212 ? -10.780 -4.862 0.649 1.00 78.25 212 ASP A N 1
ATOM 1727 C CA . ASP A 1 212 ? -9.621 -5.272 1.450 1.00 78.25 212 ASP A CA 1
ATOM 1728 C C . ASP A 1 212 ? -8.316 -4.633 0.952 1.00 78.25 212 ASP A C 1
ATOM 1730 O O . ASP A 1 212 ? -7.233 -5.111 1.257 1.00 78.25 212 ASP A O 1
ATOM 1734 N N . GLY A 1 213 ? -8.393 -3.558 0.159 1.00 82.00 213 GLY A N 1
ATOM 1735 C CA . GLY A 1 213 ? -7.207 -2.892 -0.379 1.00 82.00 213 GLY A CA 1
ATOM 1736 C C . GLY A 1 213 ? -6.652 -3.524 -1.652 1.00 82.00 213 GLY A C 1
ATOM 1737 O O . GLY A 1 213 ? -5.681 -3.009 -2.214 1.00 82.00 213 GLY A O 1
ATOM 1738 N N . ARG A 1 214 ? -7.236 -4.622 -2.147 1.00 82.44 214 ARG A N 1
ATOM 1739 C CA . ARG A 1 214 ? -6.787 -5.276 -3.383 1.00 82.44 214 ARG A CA 1
ATOM 1740 C C . ARG A 1 214 ? -7.084 -4.429 -4.616 1.00 82.44 214 ARG A C 1
ATOM 1742 O O . ARG A 1 214 ? -8.175 -3.889 -4.779 1.00 82.44 214 ARG A O 1
ATOM 1749 N N . ALA A 1 215 ? -6.125 -4.418 -5.539 1.00 79.31 215 ALA A N 1
ATOM 1750 C CA . ALA A 1 215 ? -6.350 -3.949 -6.904 1.00 79.31 215 ALA A CA 1
ATOM 1751 C C . ALA A 1 215 ? -7.447 -4.761 -7.607 1.00 79.31 215 ALA A C 1
ATOM 1753 O O . ALA A 1 215 ? -7.636 -5.957 -7.335 1.00 79.31 215 ALA A O 1
ATOM 1754 N N . SER A 1 216 ? -8.133 -4.120 -8.549 1.00 80.50 216 SER A N 1
ATOM 1755 C CA . SER A 1 216 ? -9.192 -4.737 -9.334 1.00 80.50 216 SER A CA 1
ATOM 1756 C C . SER A 1 216 ? -8.658 -5.896 -10.184 1.00 80.50 216 SER A C 1
ATOM 1758 O O . SER A 1 216 ? -7.501 -5.929 -10.614 1.00 80.50 216 SER A O 1
ATOM 1760 N N . LYS A 1 217 ? -9.518 -6.885 -10.469 1.00 78.38 217 LYS A N 1
ATOM 1761 C CA . LYS A 1 217 ? -9.156 -8.007 -11.356 1.00 78.38 217 LYS A CA 1
ATOM 1762 C C . LYS A 1 217 ? -8.759 -7.512 -12.753 1.00 78.38 217 LYS A C 1
ATOM 1764 O O . LYS A 1 217 ? -7.801 -8.026 -13.325 1.00 78.38 217 LYS A O 1
ATOM 1769 N N . LYS A 1 218 ? -9.464 -6.491 -13.262 1.00 74.94 218 LYS A N 1
ATOM 1770 C CA . LYS A 1 218 ? -9.198 -5.851 -14.559 1.00 74.94 218 LYS A CA 1
ATOM 1771 C C . LYS A 1 218 ? -7.786 -5.273 -14.603 1.00 74.94 218 LYS A C 1
ATOM 1773 O O . LYS A 1 218 ? -7.053 -5.530 -15.553 1.00 74.94 218 LYS A O 1
ATOM 1778 N N . PHE A 1 219 ? -7.390 -4.558 -13.554 1.00 71.38 219 PHE A N 1
ATOM 1779 C CA . PHE A 1 219 ? -6.052 -3.998 -13.454 1.00 71.38 219 PHE A CA 1
ATOM 1780 C C . PHE A 1 219 ? -4.974 -5.080 -13.363 1.00 71.38 219 PHE A C 1
ATOM 1782 O O . PHE A 1 219 ? -3.993 -5.030 -14.098 1.00 71.38 219 PHE A O 1
ATOM 1789 N N . LYS A 1 220 ? -5.173 -6.111 -12.529 1.00 69.81 220 LYS A N 1
ATOM 1790 C CA . LYS A 1 220 ? -4.225 -7.237 -12.434 1.00 69.81 220 LYS A CA 1
ATOM 1791 C C . LYS A 1 220 ? -3.986 -7.908 -13.789 1.00 69.81 220 LYS A C 1
ATOM 1793 O O . LYS A 1 220 ? -2.855 -8.302 -14.065 1.00 69.81 220 LYS A O 1
ATOM 1798 N N . GLN A 1 221 ? -5.021 -8.033 -14.621 1.00 71.31 221 GLN A N 1
ATOM 1799 C CA . GLN A 1 221 ? -4.881 -8.566 -15.976 1.00 71.31 221 GLN A CA 1
ATOM 1800 C C . GLN A 1 221 ? -4.126 -7.596 -16.894 1.00 71.31 221 GLN A C 1
ATOM 1802 O O . GLN A 1 221 ? -3.124 -7.989 -17.481 1.00 71.31 221 GLN A O 1
ATOM 1807 N N . ALA A 1 222 ? -4.521 -6.319 -16.936 1.00 70.50 222 ALA A N 1
ATOM 1808 C CA . ALA A 1 222 ? -3.839 -5.303 -17.742 1.00 70.50 222 ALA A CA 1
ATOM 1809 C C . ALA A 1 222 ? -2.346 -5.169 -17.384 1.00 70.50 222 ALA A C 1
ATOM 1811 O O . ALA A 1 222 ? -1.495 -5.024 -18.262 1.00 70.50 222 ALA A O 1
ATOM 1812 N N . LEU A 1 223 ? -2.015 -5.277 -16.094 1.00 67.75 223 LEU A N 1
ATOM 1813 C CA . LEU A 1 223 ? -0.644 -5.315 -15.606 1.00 67.75 223 LEU A CA 1
ATOM 1814 C C . LEU A 1 223 ? 0.101 -6.543 -16.143 1.00 67.75 223 LEU A C 1
ATOM 1816 O O . LEU A 1 223 ? 1.186 -6.389 -16.699 1.00 67.75 223 LEU A O 1
ATOM 1820 N N . LYS A 1 224 ? -0.470 -7.750 -16.013 1.00 69.00 224 LYS A N 1
ATOM 1821 C CA . LYS A 1 224 ? 0.127 -8.976 -16.574 1.00 69.00 224 LYS A CA 1
ATOM 1822 C C . LYS A 1 224 ? 0.404 -8.826 -18.069 1.00 69.00 224 LYS A C 1
ATOM 1824 O O . LYS A 1 224 ? 1.501 -9.159 -18.508 1.00 69.00 224 LYS A O 1
ATOM 1829 N N . ASP A 1 225 ? -0.538 -8.260 -18.818 1.00 68.88 225 ASP A N 1
ATOM 1830 C CA . ASP A 1 225 ? -0.404 -8.051 -20.260 1.00 68.88 225 ASP A CA 1
ATOM 1831 C C . ASP A 1 225 ? 0.703 -7.031 -20.587 1.00 68.88 225 ASP A C 1
ATOM 1833 O O . ASP A 1 225 ? 1.522 -7.262 -21.480 1.00 68.88 225 ASP A O 1
ATOM 1837 N N . LYS A 1 226 ? 0.793 -5.920 -19.834 1.00 66.50 226 LYS A N 1
ATOM 1838 C CA . LYS A 1 226 ? 1.863 -4.910 -19.982 1.00 66.50 226 LYS A CA 1
ATOM 1839 C C . LYS A 1 226 ? 3.245 -5.508 -19.696 1.00 66.50 226 LYS A C 1
ATOM 1841 O O . LYS A 1 226 ? 4.207 -5.192 -20.395 1.00 66.50 226 LYS A O 1
ATOM 1846 N N . LEU A 1 227 ? 3.349 -6.387 -18.698 1.00 63.78 227 LEU A N 1
ATOM 1847 C CA . LEU A 1 227 ? 4.596 -7.077 -18.359 1.00 63.78 227 LEU A CA 1
ATOM 1848 C C . LEU A 1 227 ? 4.973 -8.145 -19.390 1.00 63.78 227 LEU A C 1
ATOM 1850 O O . LEU A 1 227 ? 6.140 -8.228 -19.772 1.00 63.78 227 LEU A O 1
ATOM 1854 N N . ALA A 1 228 ? 4.000 -8.902 -19.900 1.00 63.22 228 ALA A N 1
ATOM 1855 C CA . ALA A 1 228 ? 4.219 -9.882 -20.961 1.00 63.22 228 ALA A CA 1
ATOM 1856 C C . ALA A 1 228 ? 4.731 -9.221 -22.255 1.00 63.22 228 ALA A C 1
ATOM 1858 O O . ALA A 1 228 ? 5.692 -9.705 -22.852 1.00 63.22 228 ALA A O 1
ATOM 1859 N N . LYS A 1 229 ? 4.175 -8.061 -22.635 1.00 60.75 229 LYS A N 1
ATOM 1860 C CA . LYS A 1 229 ? 4.640 -7.270 -23.791 1.00 60.75 229 LYS A CA 1
ATOM 1861 C C . LYS A 1 229 ? 6.065 -6.725 -23.635 1.00 60.75 229 LYS A C 1
ATOM 1863 O O . LYS A 1 229 ? 6.749 -6.535 -24.631 1.00 60.75 229 LYS A O 1
ATOM 1868 N N . LYS A 1 230 ? 6.542 -6.477 -22.408 1.00 55.03 230 LYS A N 1
ATOM 1869 C CA . LYS A 1 230 ? 7.949 -6.096 -22.164 1.00 55.03 230 LYS A CA 1
ATOM 1870 C C . LYS A 1 230 ? 8.907 -7.289 -22.192 1.00 55.03 230 LYS A C 1
ATOM 1872 O O . LYS A 1 230 ? 10.081 -7.108 -22.495 1.00 55.03 230 LYS A O 1
ATOM 1877 N N . ALA A 1 231 ? 8.426 -8.492 -21.880 1.00 51.81 231 ALA A N 1
ATOM 1878 C CA . ALA A 1 231 ? 9.225 -9.716 -21.926 1.00 51.81 231 ALA A CA 1
ATOM 1879 C C . ALA A 1 231 ? 9.436 -10.249 -23.359 1.00 51.81 231 ALA A C 1
ATOM 1881 O O . ALA A 1 231 ? 10.358 -11.029 -23.588 1.00 51.81 231 ALA A O 1
ATOM 1882 N N . SER A 1 232 ? 8.625 -9.812 -24.331 1.00 44.56 232 SER A N 1
ATOM 1883 C CA . SER A 1 232 ? 8.612 -10.350 -25.699 1.00 44.56 232 SER A CA 1
ATOM 1884 C C . SER A 1 232 ? 9.776 -9.912 -26.599 1.00 44.56 232 SER A C 1
ATOM 1886 O O . SER A 1 232 ? 9.725 -10.152 -27.801 1.00 44.56 232 SER A O 1
ATOM 1888 N N . SER A 1 233 ? 10.825 -9.281 -26.062 1.00 51.75 233 SER A N 1
ATOM 1889 C CA . SER A 1 233 ? 12.061 -9.005 -26.810 1.00 51.75 233 SER A CA 1
ATOM 1890 C C . SER A 1 233 ? 13.176 -10.019 -26.547 1.00 51.75 233 SER A C 1
ATOM 1892 O O . SER A 1 233 ? 14.194 -9.981 -27.238 1.00 51.75 233 SER A O 1
ATOM 1894 N N . GLN A 1 234 ? 13.009 -10.943 -25.590 1.00 53.50 234 GLN A N 1
ATOM 1895 C CA . GLN A 1 234 ? 13.936 -12.063 -25.451 1.00 53.50 234 GLN A CA 1
ATOM 1896 C C . GLN A 1 234 ? 13.467 -13.232 -26.322 1.00 53.50 234 GLN A C 1
ATOM 1898 O O . GLN A 1 234 ? 12.384 -13.768 -26.073 1.00 53.50 234 GLN A O 1
ATOM 1903 N N . PRO A 1 235 ? 14.247 -13.643 -27.338 1.00 59.41 235 PRO A N 1
ATOM 1904 C CA . PRO A 1 235 ? 13.929 -14.833 -28.114 1.00 59.41 235 PRO A CA 1
ATOM 1905 C C . PRO A 1 235 ? 13.776 -16.037 -27.177 1.00 59.41 235 PRO A C 1
ATOM 1907 O O . PRO A 1 235 ? 14.667 -16.347 -26.381 1.00 59.41 235 PRO A O 1
ATOM 1910 N N . GLN A 1 236 ? 12.618 -16.697 -27.239 1.00 65.62 236 GLN A N 1
ATOM 1911 C CA . GLN A 1 236 ? 12.396 -17.947 -26.524 1.00 65.62 236 GLN A CA 1
ATOM 1912 C C . GLN A 1 236 ? 13.147 -19.052 -27.255 1.00 65.62 236 GLN A C 1
ATOM 1914 O O . GLN A 1 236 ? 12.722 -19.514 -28.309 1.00 65.62 236 GLN A O 1
ATOM 1919 N N . TYR A 1 237 ? 14.280 -19.459 -26.690 1.00 78.94 237 TYR A N 1
ATOM 1920 C CA . TYR A 1 237 ? 15.071 -20.547 -27.239 1.00 78.94 237 TYR A CA 1
ATOM 1921 C C . TYR A 1 237 ? 14.650 -21.896 -26.641 1.00 78.94 237 TYR A C 1
ATOM 1923 O O . TYR A 1 237 ? 14.665 -22.076 -25.419 1.00 78.94 237 TYR A O 1
ATOM 1931 N N . ASN A 1 238 ? 14.350 -22.877 -27.490 1.00 83.06 238 ASN A N 1
ATOM 1932 C CA . ASN A 1 238 ? 14.208 -24.275 -27.106 1.00 83.06 238 ASN A CA 1
ATOM 1933 C C . ASN A 1 238 ? 15.585 -24.949 -27.024 1.00 83.06 238 ASN A C 1
ATOM 1935 O O . ASN A 1 238 ? 16.049 -25.624 -27.940 1.00 83.06 238 ASN A O 1
ATOM 1939 N N . TRP A 1 239 ? 16.248 -24.790 -25.881 1.00 88.12 239 TRP A N 1
ATOM 1940 C CA . TRP A 1 239 ? 17.560 -25.397 -25.654 1.00 88.12 239 TRP A CA 1
ATOM 1941 C C . TRP A 1 239 ? 17.536 -26.932 -25.658 1.00 88.12 239 TRP A C 1
ATOM 1943 O O . TRP A 1 239 ? 18.572 -27.547 -25.890 1.00 88.12 239 TRP A O 1
ATOM 1953 N N . GLY A 1 240 ? 16.382 -27.564 -25.413 1.00 86.81 240 GLY A N 1
ATOM 1954 C CA . GLY A 1 240 ? 16.277 -29.015 -25.248 1.00 86.81 240 GLY A CA 1
ATOM 1955 C C . GLY A 1 240 ? 16.788 -29.801 -26.455 1.00 86.81 240 GLY A C 1
ATOM 1956 O O . GLY A 1 240 ? 17.481 -30.800 -26.279 1.00 86.81 240 GLY A O 1
ATOM 1957 N N . ASN A 1 241 ? 16.522 -29.313 -27.667 1.00 89.06 241 ASN A N 1
ATOM 1958 C CA . ASN A 1 241 ? 16.996 -29.943 -28.898 1.00 89.06 241 ASN A CA 1
ATOM 1959 C C . ASN A 1 241 ? 18.518 -29.833 -29.047 1.00 89.06 241 ASN A C 1
ATOM 1961 O O . ASN A 1 241 ? 19.160 -30.809 -29.414 1.00 89.06 241 ASN A O 1
ATOM 1965 N N . LEU A 1 242 ? 19.116 -28.697 -28.672 1.00 91.38 242 LEU A N 1
ATOM 1966 C CA . LEU A 1 242 ? 20.572 -28.517 -28.705 1.00 91.38 242 LEU A CA 1
ATOM 1967 C C . LEU A 1 242 ? 21.299 -29.472 -27.747 1.00 91.38 242 LEU A C 1
ATOM 1969 O O . LEU A 1 242 ? 22.337 -30.021 -28.097 1.00 91.38 242 LEU A O 1
ATOM 1973 N N . PHE A 1 243 ? 20.752 -29.700 -26.548 1.00 90.44 243 PHE A N 1
ATOM 1974 C CA . PHE A 1 243 ? 21.335 -30.634 -25.572 1.00 90.44 243 PHE A CA 1
ATOM 1975 C C . PHE A 1 243 ? 21.129 -32.114 -25.934 1.00 90.44 243 PHE A C 1
ATOM 1977 O O . PHE A 1 243 ? 21.789 -32.979 -25.355 1.00 90.44 243 PHE A O 1
ATOM 1984 N N . ARG A 1 244 ? 20.217 -32.415 -26.865 1.00 90.69 244 ARG A N 1
ATOM 1985 C CA . ARG A 1 244 ? 19.939 -33.773 -27.358 1.00 90.69 244 ARG A CA 1
ATOM 1986 C C . ARG A 1 244 ? 20.607 -34.069 -28.700 1.00 90.69 244 ARG A C 1
ATOM 1988 O O . ARG A 1 244 ? 20.765 -35.241 -29.023 1.00 90.69 244 ARG A O 1
ATOM 1995 N N . ASP A 1 245 ? 21.004 -33.043 -29.449 1.00 90.94 245 ASP A N 1
ATOM 1996 C CA . ASP A 1 245 ? 21.639 -33.200 -30.754 1.00 90.94 245 ASP A CA 1
ATOM 1997 C C . ASP A 1 245 ? 23.039 -33.828 -30.613 1.00 90.94 245 ASP A C 1
ATOM 1999 O O . ASP A 1 245 ? 23.898 -33.258 -29.932 1.00 90.94 245 ASP A O 1
ATOM 2003 N N . PRO A 1 246 ? 23.306 -34.985 -31.242 1.00 90.00 246 PRO A N 1
ATOM 2004 C CA . PRO A 1 246 ? 24.570 -35.702 -31.080 1.00 90.00 246 PRO A CA 1
ATOM 2005 C C . PRO A 1 246 ? 25.784 -34.918 -31.600 1.00 90.0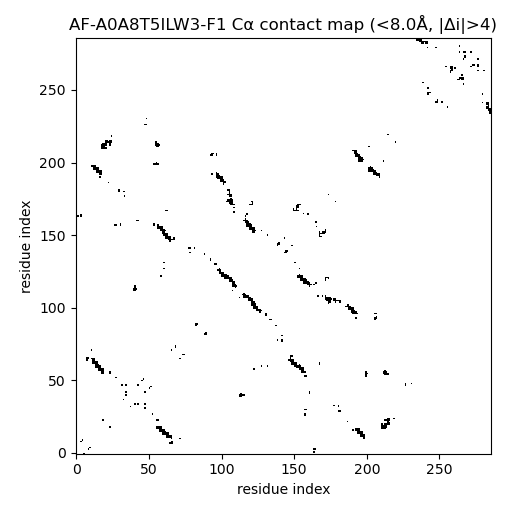0 246 PRO A C 1
ATOM 2007 O O . PRO A 1 246 ? 26.894 -35.144 -31.127 1.00 90.00 246 PRO A O 1
ATO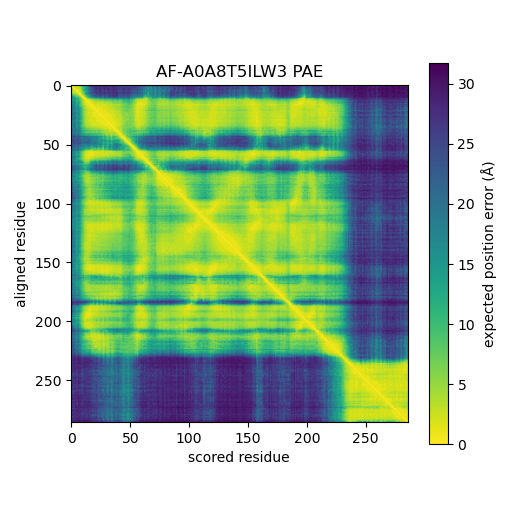M 2010 N N . THR A 1 247 ? 25.579 -33.973 -32.521 1.00 90.81 247 THR A N 1
ATOM 2011 C CA . THR A 1 247 ? 26.637 -33.152 -33.124 1.00 90.81 247 THR A CA 1
ATOM 2012 C C . THR A 1 247 ? 27.063 -32.023 -32.189 1.00 90.81 247 THR A C 1
ATOM 2014 O O . THR A 1 247 ? 28.249 -31.741 -32.053 1.00 90.81 247 THR A O 1
ATOM 2017 N N . TYR A 1 248 ? 26.099 -31.373 -31.528 1.00 91.12 248 TYR A N 1
ATOM 2018 C CA . TYR A 1 248 ? 26.346 -30.147 -30.757 1.00 91.12 248 TYR A CA 1
ATOM 2019 C C . TYR A 1 248 ? 26.296 -30.333 -29.238 1.00 91.12 248 TYR A C 1
ATOM 2021 O O . TYR A 1 248 ? 26.702 -29.430 -28.506 1.00 91.12 248 TYR A O 1
ATOM 2029 N N . ARG A 1 249 ? 25.849 -31.491 -28.732 1.00 90.81 249 ARG A N 1
ATOM 2030 C CA . ARG A 1 249 ? 25.683 -31.755 -27.291 1.00 90.81 249 ARG A CA 1
ATOM 2031 C C . ARG A 1 249 ? 26.937 -31.472 -26.465 1.00 90.81 249 ARG A C 1
ATOM 2033 O O . ARG A 1 249 ? 26.820 -30.885 -25.391 1.00 90.81 249 ARG A O 1
ATOM 2040 N N . ALA A 1 250 ? 28.117 -31.849 -26.959 1.00 90.31 250 ALA A N 1
ATOM 2041 C CA . ALA A 1 250 ? 29.385 -31.633 -26.256 1.00 90.31 250 ALA A CA 1
ATOM 2042 C C . ALA A 1 250 ? 29.714 -30.138 -26.061 1.00 90.31 250 ALA A C 1
ATOM 2044 O O . ALA A 1 250 ? 30.333 -29.770 -25.069 1.00 90.31 250 ALA A O 1
ATOM 2045 N N . GLN A 1 251 ? 29.248 -29.276 -26.970 1.00 91.56 251 GLN A N 1
ATOM 2046 C CA . GLN A 1 251 ? 29.501 -27.830 -26.976 1.00 91.56 251 GLN A CA 1
ATOM 2047 C C . GLN A 1 251 ? 28.249 -27.008 -26.604 1.00 91.56 251 GLN A C 1
ATOM 2049 O O . GLN A 1 251 ? 28.281 -25.777 -26.599 1.00 91.56 251 GLN A O 1
ATOM 2054 N N . ALA A 1 252 ? 27.136 -27.663 -26.250 1.00 90.75 252 ALA A N 1
ATOM 2055 C CA . ALA A 1 252 ? 25.829 -27.032 -26.049 1.00 90.75 252 ALA A CA 1
ATOM 2056 C C . ALA A 1 252 ? 25.833 -25.943 -24.963 1.00 90.75 252 ALA A C 1
ATOM 2058 O O . ALA A 1 252 ? 25.150 -24.924 -25.095 1.00 90.75 252 ALA A O 1
ATOM 2059 N N . MET A 1 253 ? 26.627 -26.123 -23.902 1.00 90.94 253 MET A N 1
ATOM 2060 C CA . MET A 1 253 ? 26.780 -25.118 -22.845 1.00 90.94 253 MET A CA 1
ATOM 2061 C C . MET A 1 253 ? 27.500 -23.858 -23.333 1.00 90.94 253 MET A C 1
ATOM 2063 O O . MET A 1 253 ? 27.079 -22.751 -22.988 1.00 90.94 253 MET A O 1
ATOM 2067 N N . ASP A 1 254 ? 28.540 -24.006 -24.150 1.00 90.62 254 ASP A N 1
ATOM 2068 C CA . ASP A 1 254 ? 29.331 -22.883 -24.660 1.00 90.62 254 ASP A CA 1
ATOM 2069 C C . ASP A 1 254 ? 28.600 -22.144 -25.781 1.00 90.62 254 ASP A C 1
ATOM 2071 O O . ASP A 1 254 ? 28.593 -20.910 -25.803 1.00 90.62 254 ASP A O 1
ATOM 2075 N N . ILE A 1 255 ? 27.861 -22.876 -26.622 1.00 91.19 255 ILE A N 1
ATOM 2076 C CA . ILE A 1 255 ? 26.905 -22.320 -27.587 1.00 91.19 255 ILE A CA 1
ATOM 2077 C C . ILE A 1 255 ? 25.849 -21.481 -26.851 1.00 91.19 255 ILE A C 1
ATOM 2079 O O . ILE A 1 255 ? 25.633 -20.318 -27.193 1.00 91.19 255 ILE A O 1
ATOM 2083 N N . LYS A 1 256 ? 25.221 -22.027 -25.798 1.00 91.12 256 LYS A N 1
ATOM 2084 C CA . LYS A 1 256 ? 24.197 -21.320 -25.009 1.00 91.12 256 LYS A CA 1
ATOM 2085 C C . LYS A 1 256 ? 24.745 -20.052 -24.355 1.00 91.12 256 LYS A C 1
ATOM 2087 O O . LYS A 1 256 ? 24.111 -19.003 -24.450 1.00 91.12 256 LYS A O 1
ATOM 2092 N N . LYS A 1 257 ? 25.910 -20.127 -23.702 1.00 90.06 257 LYS A N 1
ATOM 2093 C CA . LYS A 1 257 ? 26.560 -18.958 -23.082 1.00 90.06 257 LYS A CA 1
ATOM 2094 C C . LYS A 1 257 ? 26.854 -17.874 -24.117 1.00 90.06 257 LYS A C 1
ATOM 2096 O O . LYS A 1 257 ? 26.531 -16.712 -23.885 1.00 90.06 257 LYS A O 1
ATOM 2101 N N . THR A 1 258 ? 27.407 -18.267 -25.260 1.00 89.75 258 THR A N 1
ATOM 2102 C CA . THR A 1 258 ? 27.773 -17.352 -26.345 1.00 89.75 258 THR A CA 1
ATOM 2103 C C . THR A 1 258 ? 26.546 -16.675 -26.954 1.00 89.75 258 THR A C 1
ATOM 2105 O O . THR A 1 258 ? 26.540 -15.459 -27.094 1.00 89.75 258 THR A O 1
ATOM 2108 N N . ILE A 1 259 ? 25.460 -17.406 -27.224 1.00 86.94 259 ILE A N 1
ATOM 2109 C CA . ILE A 1 259 ? 24.226 -16.817 -27.780 1.00 86.94 259 ILE A CA 1
ATOM 2110 C C . ILE A 1 259 ? 23.540 -15.877 -26.782 1.00 86.94 259 ILE A C 1
ATOM 2112 O O . ILE A 1 259 ? 23.041 -14.827 -27.182 1.00 86.94 259 ILE A O 1
ATOM 2116 N N . LEU A 1 260 ? 23.516 -16.218 -25.489 1.00 82.44 260 LEU A N 1
ATOM 2117 C CA . LEU A 1 260 ? 22.919 -15.357 -24.461 1.00 82.44 260 LEU A CA 1
ATOM 2118 C C . LEU A 1 260 ? 23.723 -14.070 -24.218 1.00 82.44 260 LEU A C 1
ATOM 2120 O O . LEU A 1 260 ? 23.140 -13.072 -23.798 1.00 82.44 260 LEU A O 1
ATOM 2124 N N . LYS A 1 261 ? 25.039 -14.094 -24.461 1.00 82.31 261 LYS A N 1
ATOM 2125 C CA . LYS A 1 261 ? 25.941 -12.952 -24.257 1.00 82.31 261 LYS A CA 1
ATOM 2126 C C . LYS A 1 261 ? 26.098 -12.081 -25.506 1.00 82.31 261 LYS A C 1
ATOM 2128 O O . LYS A 1 261 ? 25.997 -10.865 -25.417 1.00 82.31 261 LYS A O 1
ATOM 2133 N N . ASP A 1 262 ? 26.359 -12.706 -26.649 1.00 81.62 262 ASP A N 1
ATOM 2134 C CA . ASP A 1 262 ? 26.823 -12.067 -27.886 1.00 81.62 262 ASP A CA 1
ATOM 2135 C C . ASP A 1 262 ? 25.855 -12.275 -29.074 1.00 81.62 262 ASP A C 1
ATOM 2137 O O . ASP A 1 262 ? 26.122 -11.823 -30.190 1.00 81.62 262 ASP A O 1
ATOM 2141 N N . GLY A 1 263 ? 24.735 -12.981 -28.872 1.00 83.75 263 GLY A N 1
ATOM 2142 C CA . GLY A 1 263 ? 23.829 -13.385 -29.950 1.00 83.75 263 GLY A CA 1
ATOM 2143 C C . GLY A 1 263 ? 24.445 -14.421 -30.902 1.00 83.75 263 GLY A C 1
ATOM 2144 O O . GLY A 1 263 ? 25.535 -14.948 -30.679 1.00 83.75 263 GLY A O 1
ATOM 2145 N N . TYR A 1 264 ? 23.751 -14.720 -32.006 1.00 84.75 264 TYR A N 1
ATOM 2146 C CA . TYR A 1 264 ? 24.219 -15.704 -32.998 1.00 84.75 264 TYR A CA 1
ATOM 2147 C C . TYR A 1 264 ? 25.560 -15.329 -33.652 1.00 84.75 264 TYR A C 1
ATOM 2149 O O . TYR A 1 264 ? 26.316 -16.217 -34.035 1.00 84.75 264 TYR A O 1
ATOM 2157 N N . GLY A 1 265 ? 25.886 -14.033 -33.739 1.00 81.00 265 GLY A N 1
ATOM 2158 C CA . GLY A 1 265 ? 27.165 -13.556 -34.278 1.00 81.00 265 GLY A CA 1
ATOM 2159 C C . GLY A 1 265 ? 28.378 -13.932 -33.418 1.00 81.00 265 GLY A C 1
ATOM 2160 O O . GLY A 1 265 ? 29.491 -14.018 -33.932 1.00 81.00 265 GLY A O 1
ATOM 2161 N N . GLY A 1 266 ? 28.180 -14.222 -32.126 1.00 85.94 266 GLY A N 1
ATOM 2162 C CA . GLY A 1 266 ? 29.240 -14.718 -31.246 1.00 85.94 266 GLY A CA 1
ATOM 2163 C C . GLY A 1 266 ? 29.717 -16.131 -31.595 1.00 85.94 266 GLY A C 1
ATOM 2164 O O . GLY A 1 266 ? 30.859 -16.472 -31.299 1.00 85.94 266 GLY A O 1
ATOM 2165 N N . LEU A 1 267 ? 28.889 -16.940 -32.269 1.00 89.75 267 LEU A N 1
ATOM 2166 C CA . LEU A 1 267 ? 29.214 -18.338 -32.577 1.00 89.75 267 LEU A CA 1
ATOM 2167 C C . LEU A 1 267 ? 30.395 -18.487 -33.544 1.00 89.75 267 LEU A C 1
ATOM 2169 O O . LEU A 1 267 ? 31.147 -19.454 -33.443 1.00 89.75 267 LEU A O 1
ATOM 2173 N N . ALA A 1 268 ? 30.613 -17.503 -34.421 1.00 88.25 268 ALA A N 1
ATOM 2174 C CA . ALA A 1 268 ? 31.777 -17.481 -35.303 1.00 88.25 268 ALA A CA 1
ATOM 2175 C C . ALA A 1 268 ? 33.101 -17.382 -34.520 1.00 88.25 268 ALA A C 1
ATOM 2177 O O . ALA A 1 268 ? 34.106 -17.952 -34.934 1.00 88.25 268 ALA A O 1
ATOM 2178 N N . ARG A 1 269 ? 33.099 -16.718 -33.353 1.00 84.25 269 ARG A N 1
ATOM 2179 C CA . ARG A 1 269 ? 34.295 -16.550 -32.504 1.00 84.25 269 ARG A CA 1
ATOM 2180 C C . ARG A 1 269 ? 34.697 -17.829 -31.770 1.00 84.25 269 ARG A C 1
ATOM 2182 O O . ARG A 1 269 ? 35.841 -17.945 -31.354 1.00 84.25 269 ARG A O 1
ATOM 2189 N N . ILE A 1 270 ? 33.771 -18.776 -31.624 1.00 86.56 270 ILE A N 1
ATOM 2190 C CA . ILE A 1 270 ? 34.026 -20.092 -31.020 1.00 86.56 270 ILE A CA 1
ATOM 2191 C C . ILE A 1 270 ? 34.127 -21.205 -32.079 1.00 86.56 270 ILE A C 1
ATOM 2193 O O . ILE A 1 270 ? 34.060 -22.381 -31.742 1.00 86.56 270 ILE A O 1
ATOM 2197 N N . GLY A 1 271 ? 34.305 -20.834 -33.354 1.00 86.62 271 GLY A N 1
ATOM 2198 C CA . GLY A 1 271 ? 34.684 -21.752 -34.432 1.00 86.62 271 GLY A CA 1
ATOM 2199 C C . GLY A 1 271 ? 33.552 -22.260 -35.329 1.00 86.62 271 GLY A C 1
ATOM 2200 O O . GLY A 1 271 ? 33.843 -22.984 -36.278 1.00 86.62 271 GLY A O 1
ATOM 2201 N N . PHE A 1 272 ? 32.291 -21.874 -35.099 1.00 90.06 272 PHE A N 1
ATOM 2202 C CA . PHE A 1 272 ? 31.182 -22.323 -35.952 1.00 90.06 272 PHE A CA 1
ATOM 2203 C C . PHE A 1 272 ? 31.097 -21.535 -37.260 1.00 90.06 272 PHE A C 1
ATOM 2205 O O . PHE A 1 272 ? 31.123 -20.302 -37.274 1.00 90.06 272 PHE A O 1
ATOM 2212 N N . LYS A 1 273 ? 30.911 -22.249 -38.372 1.00 89.81 273 LYS A N 1
ATOM 2213 C CA . LYS A 1 273 ? 30.724 -21.661 -39.707 1.00 89.81 273 LYS A CA 1
ATOM 2214 C C . LYS A 1 273 ? 29.247 -21.386 -39.997 1.00 89.81 273 LYS A C 1
ATOM 2216 O O . LYS A 1 273 ? 28.354 -21.938 -39.360 1.00 89.81 273 LYS A O 1
ATOM 2221 N N . GLY A 1 274 ? 28.964 -20.566 -41.013 1.00 84.62 274 GLY A N 1
ATOM 2222 C CA . GLY A 1 274 ? 27.603 -20.104 -41.336 1.00 84.62 274 GLY A CA 1
ATOM 2223 C C . GLY A 1 274 ? 26.547 -21.213 -41.476 1.00 84.62 274 GLY A C 1
ATOM 2224 O O . GLY A 1 274 ? 25.424 -21.052 -40.997 1.00 84.62 274 GLY A O 1
ATOM 2225 N N . GLN A 1 275 ? 26.902 -22.369 -42.049 1.00 87.69 275 GLN A N 1
ATOM 2226 C CA . GLN A 1 275 ? 25.989 -23.519 -42.143 1.00 87.69 275 GLN A CA 1
ATOM 2227 C C . GLN A 1 275 ? 25.684 -24.154 -40.776 1.00 87.69 275 GLN A C 1
ATOM 2229 O O . GLN A 1 275 ? 24.546 -24.540 -40.515 1.00 87.69 275 GLN A O 1
ATOM 2234 N N . GLU A 1 276 ? 26.672 -24.235 -39.885 1.00 88.00 276 GLU A N 1
ATOM 2235 C CA . GLU A 1 276 ? 26.523 -24.788 -38.534 1.00 88.00 276 GLU A CA 1
ATOM 2236 C C . GLU A 1 276 ? 25.741 -23.836 -37.633 1.00 88.00 276 GLU A C 1
ATOM 2238 O O . GLU A 1 276 ? 24.834 -24.261 -36.922 1.00 88.00 276 GLU A O 1
ATOM 2243 N N . ILE A 1 277 ? 26.000 -22.530 -37.747 1.00 90.12 277 ILE A N 1
ATOM 2244 C CA . ILE A 1 277 ? 25.208 -21.483 -37.092 1.00 90.12 277 ILE A CA 1
ATOM 2245 C C . ILE A 1 277 ? 23.740 -21.587 -37.525 1.00 90.12 277 ILE A C 1
ATOM 2247 O O . ILE A 1 277 ? 22.841 -21.504 -36.688 1.00 90.12 277 ILE A O 1
ATOM 2251 N N . GLY A 1 278 ? 23.483 -21.831 -38.816 1.00 88.06 278 GLY A N 1
ATOM 2252 C CA . GLY A 1 278 ? 22.139 -22.071 -39.343 1.00 88.06 278 GLY A CA 1
ATOM 2253 C C . GLY A 1 278 ? 21.459 -23.309 -38.744 1.00 88.06 278 GLY A C 1
ATOM 2254 O O . GLY A 1 278 ? 20.277 -23.250 -38.406 1.00 88.06 278 GLY A O 1
ATOM 2255 N N . LYS A 1 279 ? 22.193 -24.414 -38.561 1.00 89.62 279 LYS A N 1
ATOM 2256 C CA . LYS A 1 279 ? 21.685 -25.639 -37.914 1.00 89.62 279 LYS A CA 1
ATOM 2257 C C . LYS A 1 279 ? 21.391 -25.423 -36.429 1.00 89.62 279 LYS A C 1
ATOM 2259 O O . LYS A 1 279 ? 20.293 -25.743 -35.984 1.00 89.62 279 LYS A O 1
ATOM 2264 N N . ILE A 1 280 ? 22.307 -24.795 -35.690 1.00 90.62 280 ILE A N 1
ATOM 2265 C CA . ILE A 1 280 ? 22.113 -24.421 -34.280 1.00 90.62 280 ILE A CA 1
ATOM 2266 C C . ILE A 1 280 ? 20.877 -23.529 -34.137 1.00 90.62 280 ILE A C 1
ATOM 2268 O O . ILE A 1 280 ? 20.028 -23.780 -33.287 1.00 90.62 280 ILE A O 1
ATOM 2272 N N . ARG A 1 281 ? 20.728 -22.532 -35.018 1.00 89.62 281 ARG A N 1
ATOM 2273 C CA . ARG A 1 281 ? 19.567 -21.634 -35.058 1.00 89.62 281 ARG A CA 1
ATOM 2274 C C . ARG A 1 281 ? 18.250 -22.383 -35.283 1.00 89.62 281 ARG A C 1
ATOM 2276 O O . ARG A 1 281 ? 17.254 -22.008 -34.672 1.00 89.62 281 ARG A O 1
ATOM 2283 N N . LYS A 1 282 ? 18.228 -23.423 -36.123 1.00 90.19 282 LYS A N 1
ATOM 2284 C CA . LYS A 1 282 ? 17.044 -24.281 -36.328 1.00 90.19 282 LYS A CA 1
ATOM 2285 C C . LYS A 1 282 ? 16.752 -25.191 -35.135 1.00 90.19 282 LYS A C 1
ATOM 2287 O O . LYS A 1 282 ? 15.596 -25.483 -34.877 1.00 90.19 282 LYS A O 1
ATOM 2292 N N . LEU A 1 283 ? 17.779 -25.634 -34.410 1.00 88.25 283 LEU A N 1
ATOM 2293 C CA . LEU A 1 283 ? 17.596 -26.478 -33.227 1.00 88.25 283 LEU A CA 1
ATOM 2294 C C . LEU A 1 283 ? 16.955 -25.707 -32.071 1.00 88.25 283 LEU A C 1
ATOM 2296 O O . LEU A 1 283 ? 16.141 -26.274 -31.347 1.00 88.25 283 LEU A O 1
ATOM 2300 N N . ILE A 1 284 ? 17.332 -24.437 -31.888 1.00 87.38 284 ILE A N 1
ATOM 2301 C CA . ILE A 1 284 ? 16.949 -23.670 -30.697 1.00 87.38 284 ILE A CA 1
ATOM 2302 C C . ILE A 1 284 ? 15.848 -22.641 -30.913 1.00 87.38 284 ILE A C 1
ATOM 2304 O O . ILE A 1 284 ? 15.359 -22.126 -29.917 1.00 87.38 284 ILE A O 1
ATOM 2308 N N . ASN A 1 285 ? 15.450 -22.308 -32.140 1.00 81.19 285 ASN A N 1
ATOM 2309 C CA . ASN A 1 285 ? 14.238 -21.509 -32.339 1.00 81.19 285 ASN A CA 1
ATOM 2310 C C . ASN A 1 285 ? 13.042 -22.446 -32.562 1.00 81.19 285 ASN A C 1
ATOM 2312 O O . ASN A 1 285 ? 13.213 -23.440 -33.269 1.00 81.19 285 ASN A O 1
ATOM 2316 N N . PRO A 1 286 ? 11.880 -22.164 -31.948 1.00 60.31 286 PRO A N 1
ATOM 2317 C CA . PRO A 1 286 ? 10.636 -22.863 -32.254 1.00 60.31 286 PRO A CA 1
ATOM 2318 C C . PRO A 1 286 ? 10.196 -22.650 -33.707 1.00 60.31 286 PRO A C 1
ATOM 2320 O O . PRO A 1 286 ? 10.545 -21.595 -34.292 1.00 60.31 286 PRO A O 1
#

pLDDT: mean 77.16, std 14.5, range [28.39, 92.62]

Radius of gyration: 25.36 Å; Cα contacts (8 Å, |Δi|>4): 455; chains: 1; bounding box: 56×52×72 Å

Solvent-accessible surface area (backbone atoms only — not comparable to full-atom values): 15847 Å² total; per-residue (Å²): 136,54,76,56,51,74,74,38,47,97,64,38,37,31,36,26,32,55,30,54,36,74,56,28,38,50,53,50,53,43,53,52,47,44,58,73,72,40,68,66,51,60,64,49,74,61,44,64,74,48,55,80,63,62,74,32,40,39,35,39,47,25,39,41,43,35,84,65,31,89,47,76,63,56,61,54,50,47,51,51,51,47,39,71,76,35,55,67,62,44,53,54,51,41,73,55,32,49,45,54,41,32,62,74,37,22,17,52,76,46,95,49,63,65,74,32,43,38,36,32,29,23,48,48,45,85,45,53,63,57,50,50,53,54,49,49,54,51,39,45,76,66,68,48,56,68,95,32,47,45,74,29,60,42,24,31,73,71,52,50,72,78,73,55,71,83,72,54,94,50,85,58,51,65,36,83,77,55,30,71,69,66,70,92,70,84,59,60,45,78,47,45,32,40,28,40,22,52,70,73,44,80,76,45,71,39,54,79,62,93,60,69,4,35,52,37,72,67,49,58,49,54,50,51,52,56,40,51,65,68,54,69,76,59,84,74,62,42,56,67,47,36,62,65,34,86,88,43,36,92,48,31,67,60,53,50,53,33,38,76,73,55,34,78,74,35,42,52,80,77,72,44,48,76,71,54,51,50,50,53,50,60,43,24,43,124

Sequence (286 aa):
MTIFEKIFGEDIYSLGIALPPKLSDKMYDIILSIAEKEPSIMLDKKLTSRISVKPEFHITLGVLHPESFQTNGKMFKHILEFMNTHPQVYSNLMNLFKGQCTIAGIGYDKNNIQDSQVVWVPIISEQIPIIRQKIHEMLNLAGVEEKNFQFTDPHITLFFRTGKGDLHGIHKLMKQPLHLYLKDNDLSFNFNTVCFYKRSKVIYRFGKTPYDGRASKKFKQALKDKLAKKASSQPQYNWGNLFRDPTYRAQAMDIKKTILKDGYGGLARIGFKGQEIGKIRKLINP

Foldseek 3Di:
DDPL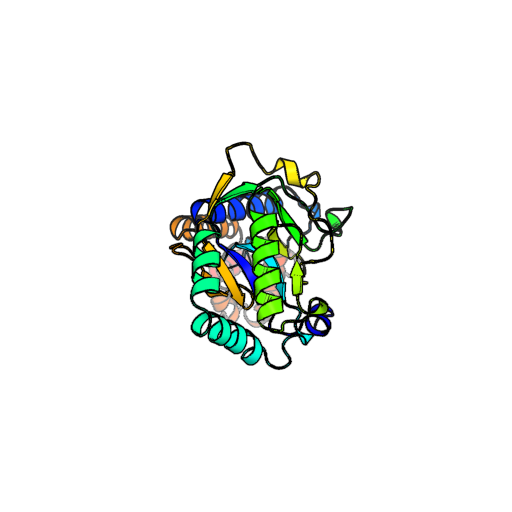CVFAPPWKKFKWFFDDQVLLLVLVVLVLCCVVPPCLLVQDPVCLLVVPSLQFKTWTFKIFGVVLPPPPPPLVVLLVVLCVVCVVLLVVLLVLQKFKKFFDFKAFDDPDSNPTFWIKTFIDTPSSVVSVVSVVVSCVVSVRDPVRMGGAGTIIISDGRVPNDDDRPDHRDHDPPSRVSPDDDTRMDMGSWMFMDTSQFGPDIRYDDPDSRGHDPVSVVVSNVVSVVVVVVDQQWPLVQQCVDPVRVVVSVVCVVQCVPPNLVSVVVVPDDPVRSVVNVVRTHD

Mean predicted aligned error: 13.55 Å